Protein AF-A0A383B1F3-F1 (afdb_monomer)

Sequence (230 aa):
GGKKSISAFFSMMSRYMESGVATSGGVVVEMDADVIVSASSDIMSEVDKTGRRWVEMSWFANAQRYGTGPAFGKVEKDLTTLIIGLVKKHIPKDKEIQQTKHFGKDAGAAFDVWSNMKRHLKGDGQKLRLVIKDYFDGVEKIIKKHKKVMGDIFYGYARSKRQTEESWDEQLVNNIKIKKVHVIEVKSYEDDEYVVHDDVKSVGNWPIKEWDASIDLEIYTREVVKKEIG

Secondary structure (DSSP, 8-state):
--S--EEE-S-B-HHHHHH-SSS--SEEEEEEEEEEEEESS---PEEPTTS-EE--HHHHHH-STT---HHHHHHHHHHHHHHHHHHHHHS-TTS--SS-S-TTTSHHHHHHHHHTHHHHTTT-HHHHHHHHHHHHHHHHHHHHHTHHHHHHHHHTTTTTT---SSSB-EEEEEEEEEEEEEEE----SS-----SHHHHHHH----EEEES-HHHHHHHHHHHHHHHH-

Structure (mmCIF, N/CA/C/O backbone):
data_AF-A0A383B1F3-F1
#
_entry.id   AF-A0A383B1F3-F1
#
loop_
_atom_site.group_PDB
_atom_site.id
_atom_site.type_symbol
_atom_site.label_atom_id
_atom_site.label_alt_id
_atom_site.label_comp_id
_atom_site.label_asym_id
_atom_site.label_entity_id
_atom_site.label_seq_id
_atom_site.pdbx_PDB_ins_code
_atom_site.Cartn_x
_atom_site.Cartn_y
_atom_site.Cartn_z
_atom_site.occupancy
_atom_site.B_iso_or_equiv
_atom_site.auth_seq_id
_atom_site.auth_comp_id
_atom_site.auth_asym_id
_atom_site.auth_atom_id
_atom_site.pdbx_PDB_model_num
ATOM 1 N N . GLY A 1 1 ? -9.806 -6.498 3.071 1.00 59.28 1 GLY A N 1
ATOM 2 C CA . GLY A 1 1 ? -8.419 -6.998 3.141 1.00 59.28 1 GLY A CA 1
ATOM 3 C C . GLY A 1 1 ? -8.343 -8.435 3.626 1.00 59.28 1 GLY A C 1
ATOM 4 O O . GLY A 1 1 ? -7.835 -8.669 4.709 1.00 59.28 1 GLY A O 1
ATOM 5 N N . GLY A 1 2 ? -8.864 -9.401 2.860 1.00 70.75 2 GLY A N 1
ATOM 6 C CA . GLY A 1 2 ? -8.748 -10.834 3.194 1.00 70.75 2 GLY A CA 1
ATOM 7 C C . GLY A 1 2 ? -7.678 -11.582 2.392 1.00 70.75 2 GLY A C 1
ATOM 8 O O . GLY A 1 2 ? -7.316 -12.695 2.752 1.00 70.75 2 GLY A O 1
ATOM 9 N N . LYS A 1 3 ? -7.183 -10.977 1.307 1.00 87.31 3 LYS A N 1
ATOM 10 C CA . LYS A 1 3 ? -6.169 -11.559 0.425 1.00 87.31 3 LYS A CA 1
ATOM 11 C C . LYS A 1 3 ? -4.766 -11.218 0.923 1.00 87.31 3 LYS A C 1
ATOM 13 O O . LYS A 1 3 ? -4.573 -10.149 1.501 1.00 87.31 3 LYS A O 1
ATOM 18 N N . LYS A 1 4 ? -3.811 -12.111 0.652 1.00 93.12 4 LYS A N 1
ATOM 19 C CA . LYS A 1 4 ? -2.381 -11.837 0.823 1.00 93.12 4 LYS A CA 1
ATOM 20 C C . LYS A 1 4 ? -1.956 -10.666 -0.062 1.00 93.12 4 LYS A C 1
ATOM 22 O O . LYS A 1 4 ? -2.541 -10.459 -1.128 1.00 93.12 4 LYS A O 1
ATOM 27 N N . SER A 1 5 ? -0.949 -9.932 0.381 1.00 94.69 5 SER A N 1
ATOM 28 C CA . SER A 1 5 ? -0.391 -8.793 -0.346 1.00 94.69 5 SER A CA 1
ATOM 29 C C . SER A 1 5 ? 1.111 -8.699 -0.116 1.00 94.69 5 SER A C 1
ATOM 31 O O . SER A 1 5 ? 1.602 -9.113 0.935 1.00 94.69 5 SER A O 1
ATOM 33 N N . ILE A 1 6 ? 1.827 -8.119 -1.072 1.00 94.50 6 ILE A N 1
ATOM 34 C CA . ILE A 1 6 ? 3.264 -7.850 -0.957 1.00 94.50 6 ILE A CA 1
ATOM 35 C C . ILE A 1 6 ? 3.533 -6.351 -1.047 1.00 94.50 6 ILE A C 1
ATOM 37 O O . ILE A 1 6 ? 2.659 -5.587 -1.460 1.00 94.50 6 ILE A O 1
ATOM 41 N N . SER A 1 7 ? 4.735 -5.973 -0.632 1.00 94.75 7 SER A N 1
ATOM 42 C CA . SER A 1 7 ? 5.318 -4.671 -0.932 1.00 94.75 7 SER A CA 1
ATOM 43 C C . SER A 1 7 ? 6.007 -4.755 -2.298 1.00 94.75 7 SER A C 1
ATOM 45 O O . SER A 1 7 ? 6.633 -5.770 -2.610 1.00 94.75 7 SER A O 1
ATOM 47 N N . ALA A 1 8 ? 5.820 -3.735 -3.123 1.00 96.06 8 ALA A N 1
ATOM 48 C CA . ALA A 1 8 ? 6.368 -3.585 -4.465 1.00 96.06 8 ALA A CA 1
ATOM 49 C C . ALA A 1 8 ? 6.762 -2.118 -4.689 1.00 96.06 8 ALA A C 1
ATOM 51 O O . ALA A 1 8 ? 6.437 -1.260 -3.871 1.00 96.06 8 ALA A O 1
ATOM 52 N N . PHE A 1 9 ? 7.425 -1.827 -5.804 1.00 96.56 9 PHE A N 1
ATOM 53 C CA . PHE A 1 9 ? 7.850 -0.475 -6.161 1.00 96.56 9 PHE A CA 1
ATOM 54 C C . PHE A 1 9 ? 7.574 -0.189 -7.642 1.00 96.56 9 PHE A C 1
ATOM 56 O O . PHE A 1 9 ? 7.523 -1.107 -8.462 1.00 96.56 9 PHE A O 1
ATOM 63 N N . PHE A 1 10 ? 7.412 1.087 -7.982 1.00 96.00 10 PHE A N 1
ATOM 64 C CA . PHE A 1 10 ? 7.568 1.594 -9.343 1.00 96.00 10 PHE A CA 1
ATOM 65 C C . PHE A 1 10 ? 9.007 2.079 -9.567 1.00 96.00 10 PHE A C 1
ATOM 67 O O . PHE A 1 10 ? 9.595 1.796 -10.607 1.00 96.00 10 PHE A O 1
ATOM 74 N N . SER A 1 11 ? 9.602 2.756 -8.582 1.00 94.56 11 SER A N 1
ATOM 75 C CA . SER A 1 11 ? 10.968 3.282 -8.624 1.00 94.56 11 SER A CA 1
ATOM 76 C C . SER A 1 11 ? 11.755 2.933 -7.359 1.00 94.56 11 SER A C 1
ATOM 78 O O . SER A 1 11 ? 11.278 3.116 -6.240 1.00 94.56 11 SER A O 1
ATOM 80 N N . MET A 1 12 ? 12.995 2.480 -7.541 1.00 95.38 12 MET A N 1
ATOM 81 C CA . MET A 1 12 ? 13.939 2.138 -6.475 1.00 95.38 12 MET A CA 1
ATOM 82 C C . MET A 1 12 ? 15.368 2.428 -6.948 1.00 95.38 12 MET A C 1
ATOM 84 O O . MET A 1 12 ? 15.685 2.196 -8.112 1.00 95.38 12 MET A O 1
ATOM 88 N N . MET A 1 13 ? 16.225 2.942 -6.063 1.00 95.00 13 MET A N 1
ATOM 89 C CA . MET A 1 13 ? 17.656 3.102 -6.344 1.00 95.00 13 MET A CA 1
ATOM 90 C C . MET A 1 13 ? 18.347 1.737 -6.411 1.00 95.00 13 MET A C 1
ATOM 92 O O . MET A 1 13 ? 18.112 0.875 -5.560 1.00 95.00 13 MET A O 1
ATOM 96 N N . SER A 1 14 ? 19.254 1.569 -7.370 1.00 93.19 14 SER A N 1
ATOM 97 C CA . SER A 1 14 ? 19.883 0.294 -7.721 1.00 93.19 14 SER A CA 1
ATOM 98 C C . SER A 1 14 ? 20.544 -0.420 -6.539 1.00 93.19 14 SER A C 1
ATOM 100 O O . SER A 1 14 ? 20.401 -1.632 -6.394 1.00 93.19 14 SER A O 1
ATOM 102 N N . ARG A 1 15 ? 21.162 0.335 -5.618 1.00 91.19 15 ARG A N 1
ATOM 103 C CA . ARG A 1 15 ? 21.779 -0.209 -4.396 1.00 91.19 15 ARG A CA 1
ATOM 104 C C . ARG A 1 15 ? 20.821 -1.072 -3.568 1.00 91.19 15 ARG A C 1
ATOM 106 O O . ARG A 1 15 ? 21.250 -2.057 -2.988 1.00 91.19 15 ARG A O 1
ATOM 113 N N . TYR A 1 16 ? 19.526 -0.738 -3.534 1.00 92.19 16 TYR A N 1
ATOM 114 C CA . TYR A 1 16 ? 18.519 -1.508 -2.790 1.00 92.19 16 TYR A CA 1
ATOM 115 C C . TYR A 1 16 ? 18.002 -2.719 -3.562 1.00 92.19 16 TYR A C 1
ATOM 117 O O . TYR A 1 16 ? 17.469 -3.642 -2.951 1.00 92.19 16 TYR A O 1
ATOM 125 N N . MET A 1 17 ? 18.185 -2.752 -4.882 1.00 91.44 17 MET A N 1
ATOM 126 C CA . MET A 1 17 ? 17.951 -3.960 -5.672 1.00 91.44 17 MET A CA 1
ATOM 127 C C . MET A 1 17 ? 19.062 -4.989 -5.434 1.00 91.44 17 MET A C 1
ATOM 129 O O . MET A 1 17 ? 18.791 -6.183 -5.470 1.00 91.44 17 MET A O 1
ATOM 133 N N . GLU A 1 18 ? 20.287 -4.536 -5.149 1.00 87.06 18 GLU A N 1
ATOM 134 C CA . GLU A 1 18 ? 21.432 -5.387 -4.792 1.00 87.06 18 GLU A CA 1
ATOM 135 C C . GLU A 1 18 ? 21.374 -5.845 -3.333 1.00 87.06 18 GLU A C 1
ATOM 137 O O . GLU A 1 18 ? 21.388 -7.040 -3.048 1.00 87.06 18 GLU A O 1
ATOM 142 N N . SER A 1 19 ? 21.294 -4.895 -2.395 1.00 86.00 19 SER A N 1
ATOM 143 C CA . SER A 1 19 ? 21.375 -5.193 -0.965 1.00 86.00 19 SER A CA 1
ATOM 144 C C . SER A 1 19 ? 20.071 -5.718 -0.390 1.00 86.00 19 SER A C 1
ATOM 146 O O . SER A 1 19 ? 20.105 -6.349 0.657 1.00 86.00 19 SER A O 1
ATOM 148 N N . GLY A 1 20 ? 18.945 -5.431 -1.050 1.00 86.31 20 GLY A N 1
ATOM 149 C CA . GLY A 1 20 ? 17.602 -5.541 -0.493 1.00 86.31 20 GLY A CA 1
ATOM 150 C C . GLY A 1 20 ? 17.282 -4.402 0.484 1.00 86.31 20 GLY A C 1
ATOM 151 O O . GLY A 1 20 ? 18.157 -3.640 0.906 1.00 86.31 20 GLY A O 1
ATOM 152 N N . VAL A 1 21 ? 15.992 -4.251 0.808 1.00 85.06 21 VAL A N 1
ATOM 153 C CA . VAL A 1 21 ? 15.493 -3.197 1.718 1.00 85.06 21 VAL A CA 1
ATOM 154 C C . VAL A 1 21 ? 15.503 -3.670 3.175 1.00 85.06 21 VAL A C 1
ATOM 156 O O . VAL A 1 21 ? 15.987 -2.964 4.053 1.00 85.06 21 VAL A O 1
ATOM 159 N N . ALA A 1 22 ? 14.978 -4.872 3.434 1.00 81.06 22 ALA A N 1
ATOM 160 C CA . ALA A 1 22 ? 14.893 -5.471 4.775 1.00 81.06 22 ALA A CA 1
ATOM 161 C C . ALA A 1 22 ? 15.642 -6.810 4.901 1.00 81.06 22 ALA A C 1
ATOM 163 O O . ALA A 1 22 ? 15.819 -7.333 5.999 1.00 81.06 22 ALA A O 1
ATOM 164 N N . THR A 1 23 ? 16.039 -7.384 3.770 1.00 80.06 23 THR A N 1
ATOM 165 C CA . THR A 1 23 ? 16.741 -8.666 3.618 1.00 80.06 23 THR A CA 1
ATOM 166 C C . THR A 1 23 ? 17.795 -8.490 2.532 1.00 80.06 23 THR A C 1
ATOM 168 O O . THR A 1 23 ? 18.005 -7.363 2.106 1.00 80.06 23 THR A O 1
ATOM 171 N N . SER A 1 24 ? 18.392 -9.573 2.038 1.00 81.81 24 SER A N 1
ATOM 172 C CA . SER A 1 24 ? 19.234 -9.562 0.836 1.00 81.81 24 SER A CA 1
ATOM 173 C C . SER A 1 24 ? 18.450 -9.190 -0.432 1.00 81.81 24 SER A C 1
ATOM 175 O O . SER A 1 24 ? 17.225 -9.366 -0.481 1.00 81.81 24 SER A O 1
ATOM 177 N N . GLY A 1 25 ? 19.159 -8.697 -1.451 1.00 85.06 25 GLY A N 1
ATOM 178 C CA . GLY A 1 25 ? 18.634 -8.425 -2.790 1.00 85.06 25 GLY A CA 1
ATOM 179 C C . GLY A 1 25 ? 19.198 -9.385 -3.842 1.00 85.06 25 GLY A C 1
ATOM 180 O O . GLY A 1 25 ? 19.478 -10.544 -3.549 1.00 85.06 25 GLY A O 1
ATOM 181 N N . GLY A 1 26 ? 19.315 -8.908 -5.080 1.00 86.94 26 GLY A N 1
ATOM 182 C CA . GLY A 1 26 ? 19.815 -9.660 -6.237 1.00 86.94 26 GLY A CA 1
ATOM 183 C C . GLY A 1 26 ? 18.721 -10.179 -7.174 1.00 86.94 26 GLY A C 1
ATOM 184 O O . GLY A 1 26 ? 19.015 -10.561 -8.304 1.00 86.94 26 GLY A O 1
ATOM 185 N N . VAL A 1 27 ? 17.450 -10.134 -6.756 1.00 89.94 27 VAL A N 1
ATOM 186 C CA . VAL A 1 27 ? 16.294 -10.532 -7.575 1.00 89.94 27 VAL A CA 1
ATOM 187 C C . VAL A 1 27 ? 15.233 -9.440 -7.572 1.00 89.94 27 VAL A C 1
ATOM 189 O O . VAL A 1 27 ? 14.754 -9.024 -6.518 1.00 89.94 27 VAL A O 1
ATOM 192 N N . VAL A 1 28 ? 14.800 -9.031 -8.763 1.00 93.31 28 VAL A N 1
ATOM 193 C CA . VAL A 1 28 ? 13.688 -8.098 -8.973 1.00 93.31 28 VAL A CA 1
ATOM 194 C C . VAL A 1 28 ? 12.641 -8.757 -9.863 1.00 93.31 28 VAL A C 1
ATOM 196 O O . VAL A 1 28 ? 12.950 -9.302 -10.919 1.00 93.31 28 VAL A O 1
ATOM 199 N N . VAL A 1 29 ? 11.377 -8.704 -9.452 1.00 94.69 29 VAL A N 1
ATOM 200 C CA . VAL A 1 29 ? 10.272 -9.352 -10.171 1.00 94.69 29 VAL A CA 1
ATOM 201 C C . VAL A 1 29 ? 9.402 -8.301 -10.854 1.00 94.69 29 VAL A C 1
ATOM 203 O O . VAL A 1 29 ? 8.763 -7.489 -10.189 1.00 94.69 29 VAL A O 1
ATOM 206 N N . GLU A 1 30 ? 9.335 -8.352 -12.183 1.00 96.38 30 GLU A N 1
ATOM 207 C CA . GLU A 1 30 ? 8.388 -7.578 -12.990 1.00 96.38 30 GLU A CA 1
ATOM 208 C C . GLU A 1 30 ? 7.034 -8.304 -13.005 1.00 96.38 30 GLU A C 1
ATOM 210 O O . GLU A 1 30 ? 6.960 -9.508 -13.290 1.00 96.38 30 GLU A O 1
ATOM 215 N N . MET A 1 31 ? 5.944 -7.596 -12.704 1.00 96.56 31 MET A N 1
ATOM 216 C CA . MET A 1 31 ? 4.626 -8.209 -12.523 1.00 96.56 31 MET A CA 1
ATOM 217 C C . MET A 1 31 ? 3.472 -7.298 -12.951 1.00 96.56 31 MET A C 1
ATOM 219 O O . MET A 1 31 ? 3.585 -6.079 -12.893 1.00 96.56 31 MET A O 1
ATOM 223 N N . ASP A 1 32 ? 2.338 -7.903 -13.311 1.00 96.44 32 ASP A N 1
ATOM 224 C CA . ASP A 1 32 ? 1.027 -7.253 -13.205 1.00 96.44 32 ASP A CA 1
ATOM 225 C C . ASP A 1 32 ? 0.458 -7.511 -11.809 1.00 96.44 32 ASP A C 1
ATOM 227 O O . ASP A 1 32 ? 0.527 -8.639 -11.309 1.00 96.44 32 ASP A O 1
ATOM 231 N N . ALA A 1 33 ? -0.137 -6.495 -11.189 1.00 96.12 33 ALA A N 1
ATOM 232 C CA . ALA A 1 33 ? -0.807 -6.644 -9.905 1.00 96.12 33 ALA A CA 1
ATOM 233 C C . ALA A 1 33 ? -1.861 -5.550 -9.683 1.00 96.12 33 ALA A C 1
ATOM 235 O O . ALA A 1 33 ? -1.784 -4.457 -10.247 1.00 96.12 33 ALA A O 1
ATOM 236 N N . ASP A 1 34 ? -2.820 -5.830 -8.804 1.00 96.12 34 ASP A N 1
ATOM 237 C CA . ASP A 1 34 ? -3.790 -4.844 -8.343 1.00 96.12 34 ASP A CA 1
ATOM 238 C C . ASP A 1 34 ? -3.188 -4.026 -7.197 1.00 96.12 34 ASP A C 1
ATOM 240 O O . ASP A 1 34 ? -2.865 -4.560 -6.129 1.00 96.12 34 ASP A O 1
ATOM 244 N N . VAL A 1 35 ? -3.086 -2.712 -7.394 1.00 95.12 35 VAL A N 1
ATOM 245 C CA . VAL A 1 35 ? -2.653 -1.768 -6.359 1.00 95.12 35 VAL A CA 1
ATOM 246 C C . VAL A 1 35 ? -3.744 -1.616 -5.296 1.00 95.12 35 VAL A C 1
ATOM 248 O O . VAL A 1 35 ? -4.899 -1.318 -5.599 1.00 95.12 35 VAL A O 1
ATOM 251 N N . ILE A 1 36 ? -3.370 -1.791 -4.029 1.00 94.25 36 ILE A N 1
ATOM 252 C CA . ILE A 1 36 ? -4.229 -1.592 -2.854 1.00 94.25 36 ILE A CA 1
ATOM 253 C C . ILE A 1 36 ? -3.979 -0.209 -2.249 1.00 94.25 36 ILE A C 1
ATOM 255 O O . ILE A 1 36 ? -4.931 0.520 -1.980 1.00 94.25 36 ILE A O 1
ATOM 259 N N . VAL A 1 37 ? -2.707 0.124 -2.028 1.00 93.50 37 VAL A N 1
ATOM 260 C CA . VAL A 1 37 ? -2.222 1.409 -1.509 1.00 93.50 37 VAL A CA 1
ATOM 261 C C . VAL A 1 37 ? -0.939 1.739 -2.249 1.00 93.50 37 VAL A C 1
ATOM 263 O O . VAL A 1 37 ? -0.144 0.842 -2.521 1.00 93.50 37 VAL A O 1
ATOM 266 N N . SER A 1 38 ? -0.752 3.011 -2.572 1.00 93.56 38 SER A N 1
ATOM 267 C CA . SER A 1 38 ? 0.372 3.480 -3.353 1.00 93.56 38 SER A CA 1
ATOM 268 C C . SER A 1 38 ? 0.898 4.807 -2.838 1.00 93.56 38 SER A C 1
ATOM 270 O O . SER A 1 38 ? 0.130 5.758 -2.676 1.00 93.56 38 SER A O 1
ATOM 272 N N . ALA A 1 39 ? 2.207 4.869 -2.615 1.00 92.56 39 ALA A N 1
ATOM 273 C CA . ALA A 1 39 ? 2.882 6.022 -2.045 1.00 92.56 39 ALA A CA 1
ATOM 274 C C . ALA A 1 39 ? 4.229 6.273 -2.706 1.00 92.56 39 ALA A C 1
ATOM 276 O O . ALA A 1 39 ? 4.874 5.343 -3.175 1.00 92.56 39 ALA A O 1
ATOM 277 N N . SER A 1 40 ? 4.664 7.534 -2.695 1.00 92.06 40 SER A N 1
ATOM 278 C CA . SER A 1 40 ? 5.981 7.942 -3.190 1.00 92.06 40 SER A CA 1
ATOM 279 C C . SER A 1 40 ? 7.123 7.620 -2.228 1.00 92.06 40 SER A C 1
ATOM 281 O O . SER A 1 40 ? 8.272 7.808 -2.586 1.00 92.06 40 SER A O 1
ATOM 283 N N . SER A 1 41 ? 6.838 7.194 -1.005 1.00 90.62 41 SER A N 1
ATOM 284 C CA . SER A 1 41 ? 7.838 6.879 0.014 1.00 90.62 41 SER A CA 1
ATOM 285 C C . SER A 1 41 ? 7.520 5.529 0.639 1.00 90.62 41 SER A C 1
ATOM 287 O O . SER A 1 41 ? 6.432 4.989 0.424 1.00 90.62 41 SER A O 1
ATOM 289 N N . ASP A 1 42 ? 8.440 5.036 1.461 1.00 90.25 42 ASP A N 1
ATOM 290 C CA . ASP A 1 42 ? 8.191 3.913 2.361 1.00 90.25 42 ASP A CA 1
ATOM 291 C C . ASP A 1 42 ? 6.949 4.188 3.232 1.00 90.25 42 ASP A C 1
ATOM 293 O O . ASP A 1 42 ? 6.801 5.278 3.809 1.00 90.25 42 ASP A O 1
ATOM 297 N N . ILE A 1 43 ? 6.028 3.221 3.278 1.00 89.19 43 ILE A N 1
ATOM 298 C CA . ILE A 1 43 ? 4.811 3.290 4.091 1.00 89.19 43 ILE A CA 1
ATOM 299 C C . ILE A 1 43 ? 4.893 2.428 5.347 1.00 89.19 43 ILE A C 1
ATOM 301 O O . ILE A 1 43 ? 3.912 2.339 6.091 1.00 89.19 43 ILE A O 1
ATOM 305 N N . MET A 1 44 ? 6.058 1.819 5.590 1.00 88.12 44 MET A N 1
ATOM 306 C CA . MET A 1 44 ? 6.365 0.990 6.752 1.00 88.12 44 MET A CA 1
ATOM 307 C C . MET A 1 44 ? 5.313 -0.103 6.947 1.00 88.12 44 MET A C 1
ATOM 309 O O . MET A 1 44 ? 4.821 -0.345 8.051 1.00 88.12 44 MET A O 1
ATOM 313 N N . SER A 1 45 ? 4.910 -0.739 5.843 1.00 90.62 45 SER A N 1
ATOM 314 C CA . SER A 1 45 ? 3.846 -1.734 5.886 1.00 90.62 45 SER A CA 1
ATOM 315 C C . SER A 1 45 ? 4.280 -2.997 6.632 1.00 90.62 45 SER A C 1
ATOM 317 O O . SER A 1 45 ? 5.311 -3.605 6.335 1.00 90.62 45 SER A O 1
ATOM 319 N N . GLU A 1 46 ? 3.443 -3.471 7.552 1.00 90.44 46 GLU A N 1
ATOM 320 C CA . GLU A 1 46 ? 3.727 -4.674 8.337 1.00 90.44 46 GLU A CA 1
ATOM 321 C C . GLU A 1 46 ? 2.953 -5.883 7.825 1.00 90.44 46 GLU A C 1
ATOM 323 O O . GLU A 1 46 ? 1.762 -5.794 7.526 1.00 90.44 46 GLU A O 1
ATOM 328 N N . VAL A 1 47 ? 3.609 -7.042 7.766 1.00 89.81 47 VAL A N 1
ATOM 329 C CA . VAL A 1 47 ? 2.984 -8.307 7.367 1.00 89.81 47 VAL A CA 1
ATOM 330 C C . VAL A 1 47 ? 2.529 -9.105 8.585 1.00 89.81 47 VAL A C 1
ATOM 332 O O . VAL A 1 47 ? 3.294 -9.356 9.512 1.00 89.81 47 VAL A O 1
ATOM 335 N N . ASP A 1 48 ? 1.273 -9.547 8.581 1.00 87.50 48 ASP A N 1
ATOM 336 C CA . ASP A 1 48 ? 0.785 -10.484 9.588 1.00 87.50 48 ASP A CA 1
ATOM 337 C C . ASP A 1 48 ? 1.144 -11.941 9.244 1.00 87.50 48 ASP A C 1
ATOM 339 O O . ASP A 1 48 ? 1.520 -12.279 8.122 1.00 87.50 48 ASP A O 1
ATOM 343 N N . LYS A 1 49 ? 0.953 -12.856 10.203 1.00 88.31 49 LYS A N 1
ATOM 344 C CA . LYS A 1 49 ? 1.247 -14.295 10.027 1.00 88.31 49 LYS A CA 1
ATOM 345 C C . LYS A 1 49 ? 0.464 -14.973 8.895 1.00 88.31 49 LYS A C 1
ATOM 347 O O . LYS A 1 49 ? 0.783 -16.095 8.521 1.00 88.31 49 LYS A O 1
ATOM 352 N N . THR A 1 50 ? -0.586 -14.335 8.381 1.00 87.19 50 THR A N 1
ATOM 353 C CA . THR A 1 50 ? -1.397 -14.853 7.271 1.00 87.19 50 THR A CA 1
ATOM 354 C C . THR A 1 50 ? -0.962 -14.297 5.913 1.00 87.19 50 THR A C 1
ATOM 356 O O . THR A 1 50 ? -1.480 -14.737 4.886 1.00 87.19 50 THR A O 1
ATOM 359 N N . GLY A 1 51 ? 0.009 -13.376 5.888 1.00 88.12 51 GLY A N 1
ATOM 360 C CA . GLY A 1 51 ? 0.537 -12.744 4.680 1.00 88.12 51 GLY A CA 1
ATOM 361 C C . GLY A 1 51 ? -0.251 -11.515 4.221 1.00 88.12 51 GLY A C 1
ATOM 362 O O . GLY A 1 51 ? -0.129 -11.117 3.064 1.00 88.12 51 GLY A O 1
ATOM 363 N N . ARG A 1 52 ? -1.096 -10.930 5.079 1.00 90.25 52 ARG A N 1
ATOM 364 C CA . ARG A 1 52 ? -1.763 -9.647 4.796 1.00 90.25 52 ARG A CA 1
ATOM 365 C C . ARG A 1 52 ? -0.888 -8.511 5.297 1.00 90.25 52 ARG A C 1
ATOM 367 O O . ARG A 1 52 ? -0.291 -8.649 6.363 1.00 90.25 52 ARG A O 1
ATOM 374 N N . ARG A 1 53 ? -0.855 -7.397 4.564 1.00 91.19 53 ARG A N 1
ATOM 375 C CA . ARG A 1 53 ? -0.115 -6.202 4.982 1.00 91.19 53 ARG A CA 1
ATOM 376 C C . ARG A 1 53 ? -1.035 -5.138 5.563 1.00 91.19 53 ARG A C 1
ATOM 378 O O . ARG A 1 53 ? -2.143 -4.934 5.061 1.00 91.19 53 ARG A O 1
ATOM 385 N N . TRP A 1 54 ? -0.569 -4.485 6.618 1.00 87.69 54 TRP A N 1
ATOM 386 C CA . TRP A 1 54 ? -1.275 -3.443 7.349 1.00 87.69 54 TRP A CA 1
ATOM 387 C C . TRP A 1 54 ? -0.446 -2.163 7.347 1.00 87.69 54 TRP A C 1
ATOM 389 O O . TRP A 1 54 ? 0.780 -2.211 7.361 1.00 87.69 54 TRP A O 1
ATOM 399 N N . VAL A 1 55 ? -1.139 -1.028 7.319 1.00 87.75 55 VAL A N 1
ATOM 400 C CA . VAL A 1 55 ? -0.547 0.311 7.364 1.00 87.75 55 VAL A CA 1
ATOM 401 C C . VAL A 1 55 ? -1.258 1.072 8.464 1.00 87.75 55 VAL A C 1
ATOM 403 O O . VAL A 1 55 ? -2.487 0.988 8.587 1.00 87.75 55 VAL A O 1
ATOM 406 N N . GLU A 1 56 ? -0.498 1.795 9.275 1.00 83.00 56 GLU A N 1
ATOM 407 C CA . GLU A 1 56 ? -1.079 2.617 10.323 1.00 83.00 56 GLU A CA 1
ATOM 408 C C . GLU A 1 56 ? -1.871 3.781 9.713 1.00 83.00 56 GLU A C 1
ATOM 410 O O . GLU A 1 56 ? -1.407 4.472 8.808 1.00 83.00 56 GLU A O 1
ATOM 415 N N . MET A 1 57 ? -3.077 4.041 10.224 1.00 78.44 57 MET A N 1
ATOM 416 C CA . MET A 1 57 ? -3.901 5.144 9.716 1.00 78.44 57 MET A CA 1
ATOM 417 C C . MET A 1 57 ? -3.234 6.518 9.872 1.00 78.44 57 MET A C 1
ATOM 419 O O . MET A 1 57 ? -3.480 7.401 9.052 1.00 78.44 57 MET A O 1
ATOM 423 N N . SER A 1 58 ? -2.397 6.696 10.898 1.00 75.19 58 SER A N 1
ATOM 424 C CA . SER A 1 58 ? -1.646 7.933 11.139 1.00 75.19 58 SER A CA 1
ATOM 425 C C . SER A 1 58 ? -0.577 8.187 10.071 1.00 75.19 58 SER A 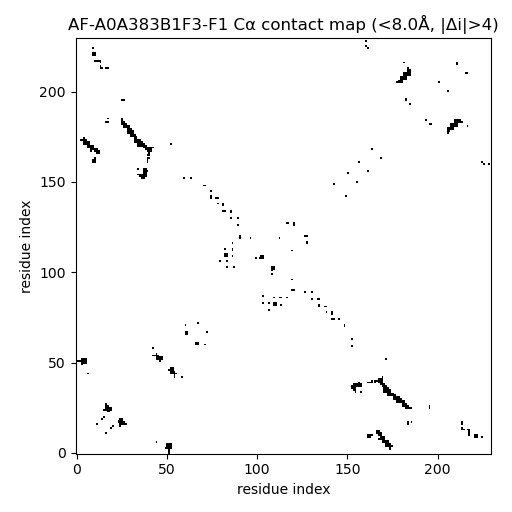C 1
ATOM 427 O O . SER A 1 58 ? -0.249 9.342 9.804 1.00 75.19 58 SER A O 1
ATOM 429 N N . TRP A 1 59 ? -0.083 7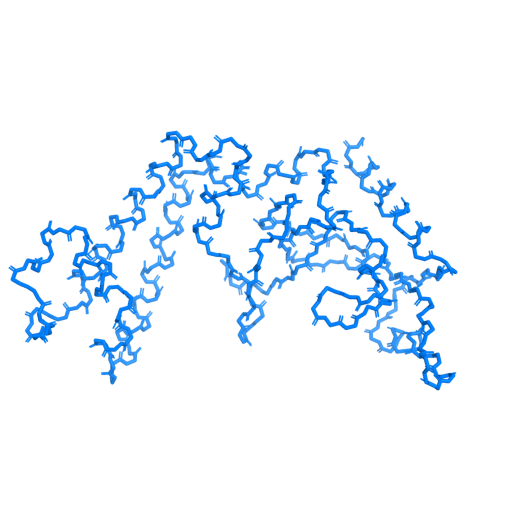.142 9.395 1.00 81.06 59 TRP A N 1
ATOM 430 C CA . TRP A 1 59 ? 0.833 7.303 8.270 1.00 81.06 59 TRP A CA 1
ATOM 431 C C . TRP A 1 59 ? 0.162 8.112 7.156 1.00 81.06 59 TRP A C 1
ATOM 433 O O . TRP A 1 59 ? 0.707 9.115 6.702 1.00 81.06 59 TRP A O 1
ATOM 443 N N . PHE A 1 60 ? -1.089 7.784 6.809 1.00 78.88 60 PHE A N 1
ATOM 444 C CA . PHE A 1 60 ? -1.859 8.542 5.814 1.00 78.88 60 PHE A CA 1
ATOM 445 C C . PHE A 1 60 ? -2.117 9.990 6.229 1.00 78.88 60 PHE A C 1
ATOM 447 O O . PHE A 1 60 ? -2.325 10.840 5.361 1.00 78.88 60 PHE A O 1
ATOM 454 N N . ALA A 1 61 ? -2.088 10.271 7.535 1.00 71.19 61 ALA A N 1
ATOM 455 C CA . ALA A 1 61 ? -2.243 11.623 8.037 1.00 71.19 61 ALA A CA 1
ATOM 456 C C . ALA A 1 61 ? -1.000 12.499 7.786 1.00 71.19 61 ALA A C 1
ATOM 458 O O . ALA A 1 61 ? -1.084 13.710 7.605 1.00 71.19 61 ALA A O 1
ATOM 459 N N . ASN A 1 62 ? 0.172 11.876 7.736 1.00 67.19 62 ASN A N 1
ATOM 460 C CA . ASN A 1 62 ? 1.443 12.572 7.557 1.00 67.19 62 ASN A CA 1
ATOM 461 C C . ASN A 1 62 ? 1.980 12.466 6.120 1.00 67.19 62 ASN A C 1
ATOM 463 O O . ASN A 1 62 ? 2.796 13.281 5.705 1.00 67.19 62 ASN A O 1
ATOM 467 N N . ALA A 1 63 ? 1.493 11.500 5.337 1.00 61.72 63 ALA A N 1
ATOM 468 C CA . ALA A 1 63 ? 1.982 11.203 3.992 1.00 61.72 63 ALA A CA 1
ATOM 469 C C . ALA A 1 63 ? 1.544 12.196 2.902 1.00 61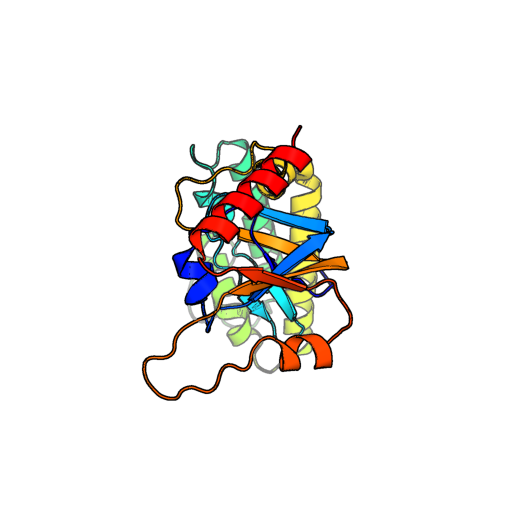.72 63 ALA A C 1
ATOM 471 O O . ALA A 1 63 ? 2.087 12.192 1.796 1.00 61.72 63 ALA A O 1
ATOM 472 N N . GLN A 1 64 ? 0.552 13.054 3.158 1.00 59.34 64 GLN A N 1
ATOM 473 C CA . GLN A 1 64 ? 0.199 14.091 2.191 1.00 59.34 64 GLN A CA 1
ATOM 474 C C . GLN A 1 64 ? 1.230 15.223 2.271 1.00 59.34 64 GLN A C 1
ATOM 476 O O . GLN A 1 64 ? 1.312 15.912 3.281 1.00 59.34 64 GLN A O 1
ATOM 481 N N . ARG A 1 65 ? 1.967 15.466 1.174 1.00 51.75 65 ARG A N 1
ATOM 482 C CA . ARG A 1 65 ? 3.015 16.507 1.013 1.00 51.75 65 ARG A CA 1
ATOM 483 C C . ARG A 1 65 ? 2.590 17.936 1.425 1.00 51.75 65 ARG A C 1
ATOM 485 O O . ARG A 1 65 ? 3.437 18.811 1.549 1.00 51.75 65 ARG A O 1
ATOM 492 N N . TYR A 1 66 ? 1.291 18.166 1.641 1.00 54.00 66 TYR A N 1
ATOM 493 C CA . TYR A 1 66 ? 0.678 19.439 2.045 1.00 54.00 66 TYR A CA 1
ATOM 494 C C . TYR A 1 66 ? -0.154 19.339 3.342 1.00 54.00 66 TYR A C 1
ATOM 496 O O . TYR A 1 66 ? -0.955 20.226 3.634 1.00 54.00 66 TYR A O 1
ATOM 504 N N . GLY A 1 67 ? 0.023 18.260 4.111 1.00 56.69 67 GLY A N 1
ATOM 505 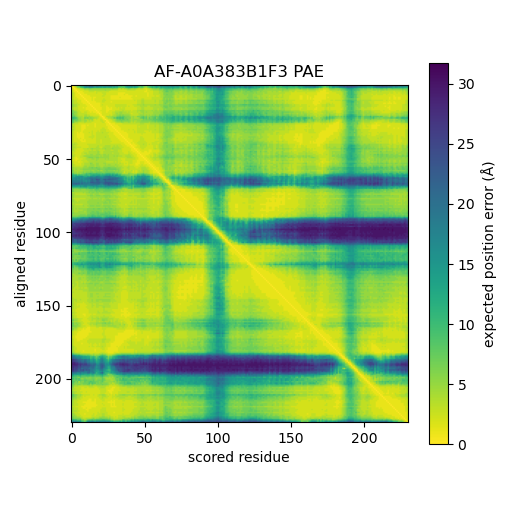C CA . GLY A 1 67 ? -0.772 17.924 5.288 1.00 56.69 67 GLY A CA 1
ATOM 506 C C . GLY A 1 67 ? -2.156 17.365 4.955 1.00 56.69 67 GLY A C 1
ATOM 507 O O . GLY A 1 67 ? -2.653 17.442 3.828 1.00 56.69 67 GLY A O 1
ATOM 508 N N . THR A 1 68 ? -2.805 16.804 5.970 1.00 60.78 68 THR A N 1
ATOM 509 C CA . THR A 1 68 ? -4.204 16.382 5.916 1.00 60.78 68 THR A CA 1
ATOM 510 C C . THR A 1 68 ? -5.113 17.587 5.883 1.00 60.78 68 THR A C 1
ATOM 512 O O . THR A 1 68 ? -5.497 18.133 6.919 1.00 60.78 68 THR A O 1
ATOM 515 N N . GLY A 1 69 ? -5.479 18.022 4.681 1.00 66.56 69 GLY A N 1
ATOM 516 C CA . GLY A 1 69 ? -6.470 19.078 4.525 1.00 66.56 69 GLY A CA 1
ATOM 517 C C . GLY A 1 69 ? -7.783 18.762 5.274 1.00 66.56 69 GLY A C 1
ATOM 518 O O . GLY A 1 69 ? -8.030 17.619 5.677 1.00 66.56 69 GLY A O 1
ATOM 519 N N . PRO A 1 70 ? -8.705 19.735 5.399 1.00 74.25 70 PRO A N 1
ATOM 520 C CA . PRO A 1 70 ? -9.938 19.604 6.192 1.00 74.25 70 PRO A CA 1
ATOM 521 C C . PRO A 1 70 ? -10.815 18.384 5.861 1.00 74.25 70 PRO A C 1
ATOM 523 O O . PRO A 1 70 ? -11.669 17.980 6.650 1.00 74.25 70 PRO A O 1
ATOM 526 N N . ALA A 1 71 ? -10.639 17.803 4.672 1.00 81.88 71 ALA A N 1
ATOM 527 C CA . ALA A 1 71 ? -11.346 16.612 4.235 1.00 81.88 71 ALA A CA 1
ATOM 528 C C . ALA A 1 71 ? -10.892 15.339 4.974 1.00 81.88 71 ALA A C 1
ATOM 530 O O . ALA A 1 71 ? -11.743 14.521 5.320 1.00 81.88 71 ALA A O 1
ATOM 531 N N . PHE A 1 72 ? -9.597 15.188 5.273 1.00 85.25 72 PHE A N 1
ATOM 532 C CA . PHE A 1 72 ? -9.101 14.039 6.034 1.00 85.25 72 PHE A CA 1
ATOM 533 C C . PHE A 1 72 ? -9.406 14.164 7.531 1.00 85.25 72 PHE A C 1
ATOM 535 O O . PHE A 1 72 ? -9.765 13.170 8.152 1.00 85.25 72 PHE A O 1
ATOM 542 N N . GLY A 1 73 ? -9.453 15.380 8.086 1.00 85.94 73 GLY A N 1
ATOM 543 C CA . GLY A 1 73 ? -9.919 15.586 9.467 1.00 85.94 73 GLY A CA 1
ATOM 544 C C . GLY A 1 73 ? -11.337 15.038 9.728 1.00 85.94 73 GLY A C 1
ATOM 545 O O . GLY A 1 73 ? -11.679 14.649 10.845 1.00 85.94 73 GLY A O 1
ATOM 546 N N . LYS A 1 74 ? -12.180 14.918 8.688 1.00 90.44 74 LYS A N 1
ATOM 547 C CA . LYS A 1 74 ? -13.484 14.233 8.787 1.00 90.44 74 LYS A CA 1
ATOM 548 C C . LYS A 1 74 ? -13.347 12.711 8.903 1.00 90.44 74 LYS A C 1
ATOM 550 O O . LYS A 1 74 ? -14.153 12.094 9.598 1.00 90.44 74 LYS A O 1
ATOM 555 N N . VAL A 1 75 ? -12.347 12.119 8.249 1.00 90.19 75 VAL A N 1
ATOM 556 C CA . VAL A 1 75 ? -11.996 10.696 8.384 1.00 90.19 75 VAL A CA 1
ATOM 557 C C . VAL A 1 75 ? -11.541 10.422 9.816 1.00 90.19 75 VAL A C 1
ATOM 559 O O . VAL A 1 75 ? -12.087 9.534 10.467 1.00 90.19 75 VAL A O 1
ATOM 562 N N . GLU A 1 76 ? -10.624 11.234 10.344 1.00 87.19 76 GLU A N 1
ATOM 563 C CA . GLU A 1 76 ? -10.112 11.108 11.717 1.00 87.19 76 GLU A CA 1
ATOM 564 C C . GLU A 1 76 ? -11.212 11.255 12.769 1.00 87.19 76 GLU A C 1
ATOM 566 O O . GLU A 1 76 ? -11.285 10.482 13.729 1.00 87.19 76 GLU A O 1
ATOM 571 N N . LYS A 1 77 ? -12.128 12.208 12.568 1.00 88.69 77 LYS A N 1
ATOM 572 C CA . LYS A 1 77 ? -13.284 12.392 13.450 1.00 88.69 77 LYS A CA 1
ATOM 573 C C . LYS A 1 77 ? -14.201 11.165 13.462 1.00 88.69 77 LYS A C 1
ATOM 575 O O . LYS A 1 77 ? -14.665 10.749 14.529 1.00 88.69 77 LYS A O 1
ATOM 580 N N . ASP A 1 78 ? -14.465 10.573 12.300 1.00 93.06 78 ASP A N 1
ATOM 581 C CA . ASP A 1 78 ? -15.284 9.362 12.212 1.00 93.06 78 ASP A CA 1
ATOM 582 C C . ASP A 1 78 ? -14.567 8.142 12.821 1.00 93.06 78 ASP A C 1
ATOM 584 O O . ASP A 1 78 ? -15.210 7.339 13.498 1.00 93.06 78 ASP A O 1
ATOM 588 N N . LEU A 1 79 ? -13.242 8.028 12.663 1.00 91.44 79 LEU A N 1
ATOM 589 C CA . LEU A 1 79 ? -12.426 6.987 13.307 1.00 91.44 79 LEU A CA 1
ATOM 590 C C . LEU A 1 79 ? -12.425 7.124 14.832 1.00 91.44 79 LEU A C 1
ATOM 592 O O . LEU A 1 79 ? -12.612 6.140 15.546 1.00 91.44 79 LEU A O 1
ATOM 596 N N . THR A 1 80 ? -12.298 8.351 15.334 1.00 88.94 80 THR A N 1
ATOM 597 C CA . THR A 1 80 ? -12.405 8.663 16.766 1.00 88.94 80 THR A CA 1
ATOM 598 C C . THR A 1 80 ? -13.773 8.247 17.305 1.00 88.94 80 THR A C 1
ATOM 600 O O . THR A 1 80 ? -13.876 7.576 18.332 1.00 88.94 80 THR A O 1
ATOM 603 N N . THR A 1 81 ? -14.839 8.578 16.573 1.00 92.25 81 THR A N 1
ATOM 604 C CA . THR A 1 81 ? -16.212 8.196 16.932 1.00 92.25 81 THR A CA 1
ATOM 605 C C . THR A 1 81 ? -16.387 6.675 16.949 1.00 92.25 81 THR A C 1
ATOM 607 O O . THR A 1 81 ? -17.006 6.143 17.873 1.00 92.25 81 THR A O 1
ATOM 610 N N . LEU A 1 82 ? -15.810 5.966 15.972 1.00 93.38 82 LEU A N 1
ATOM 611 C CA . LEU A 1 82 ? -15.799 4.504 15.935 1.00 93.38 82 LEU A CA 1
ATOM 612 C C . LEU A 1 82 ? -15.116 3.923 17.177 1.00 93.38 82 LEU A C 1
ATOM 614 O O . LEU A 1 82 ? -15.724 3.101 17.858 1.00 93.38 82 LEU A O 1
ATOM 618 N N . ILE A 1 83 ? -13.898 4.366 17.503 1.00 90.56 83 ILE A N 1
ATOM 619 C CA . ILE A 1 83 ? -13.137 3.871 18.661 1.00 90.56 83 ILE A CA 1
ATOM 620 C C . ILE A 1 83 ? -13.920 4.086 19.961 1.00 90.56 83 ILE A C 1
ATOM 622 O O . ILE A 1 83 ? -14.122 3.135 20.718 1.00 90.56 83 ILE A O 1
ATOM 626 N N . ILE A 1 84 ? -14.452 5.293 20.185 1.00 87.25 84 ILE A N 1
ATOM 627 C CA . ILE A 1 84 ? -15.287 5.596 21.358 1.00 87.25 84 ILE A CA 1
ATOM 628 C C . ILE A 1 84 ? -16.507 4.663 21.417 1.00 87.25 84 ILE A C 1
ATOM 630 O O . ILE A 1 84 ? -16.851 4.151 22.485 1.00 87.25 84 ILE A O 1
ATOM 634 N N . GLY A 1 85 ? -17.162 4.421 20.277 1.00 90.19 85 GLY A N 1
ATOM 635 C CA . GLY A 1 85 ? -18.305 3.516 20.177 1.00 90.19 85 GLY A CA 1
ATOM 636 C C . GLY A 1 85 ? -17.955 2.064 20.514 1.00 90.19 85 GLY A C 1
ATOM 637 O O . GLY A 1 85 ? -18.699 1.409 21.243 1.00 90.19 85 GLY A O 1
ATOM 638 N N . LEU A 1 86 ? -16.809 1.569 20.040 1.00 91.94 86 LEU A N 1
ATOM 639 C CA . LEU A 1 86 ? -16.332 0.211 20.318 1.00 91.94 86 LEU A CA 1
ATOM 640 C C . LEU A 1 86 ? -15.982 0.021 21.790 1.00 91.94 86 LEU A C 1
ATOM 642 O O . LEU A 1 86 ? -16.390 -0.980 22.379 1.00 91.94 86 LEU A O 1
ATOM 646 N N . VAL A 1 87 ? -15.285 0.991 22.390 1.00 87.56 87 VAL 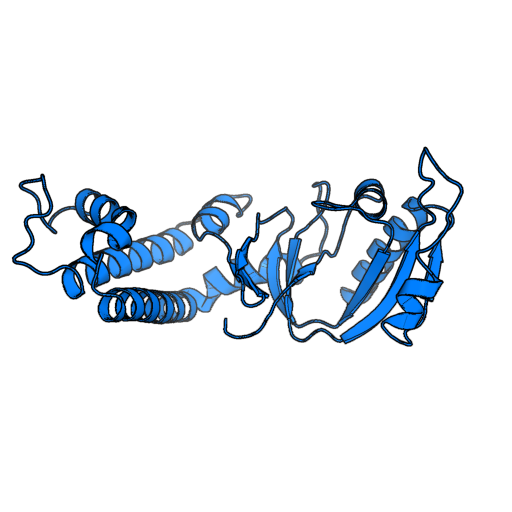A N 1
ATOM 647 C CA . VAL A 1 87 ? -14.972 0.985 23.824 1.00 87.56 87 VAL A CA 1
ATOM 648 C C . VAL A 1 87 ? -16.266 0.900 24.632 1.00 87.56 87 VAL A C 1
ATOM 650 O O . VAL A 1 87 ? -16.423 -0.011 25.438 1.00 87.56 87 VAL A O 1
ATOM 653 N N . LYS A 1 88 ? -17.247 1.768 24.350 1.00 84.69 88 LYS A N 1
ATOM 654 C CA . LYS A 1 88 ? -18.551 1.762 25.040 1.00 84.69 88 LYS A CA 1
ATOM 655 C C . LYS A 1 88 ? -19.340 0.465 24.845 1.00 84.69 88 LYS A C 1
ATOM 657 O O . LYS A 1 88 ? -20.081 0.071 25.741 1.00 84.69 88 LYS A O 1
ATOM 662 N N . LYS A 1 89 ? -19.223 -0.170 23.677 1.00 88.94 89 LYS A N 1
ATOM 663 C CA . LYS A 1 89 ? -19.957 -1.394 23.332 1.00 88.94 89 LYS A CA 1
ATOM 664 C C . LYS A 1 89 ? -19.372 -2.641 23.995 1.00 88.94 89 LYS A C 1
ATOM 666 O O . LYS A 1 89 ? -20.131 -3.513 24.406 1.00 88.94 89 LYS A O 1
ATOM 671 N N . HIS A 1 90 ? -18.045 -2.750 24.047 1.00 88.12 90 HIS A N 1
ATOM 672 C CA . HIS A 1 90 ? -17.362 -4.010 24.366 1.00 88.12 90 HIS A CA 1
ATOM 673 C C . HIS A 1 90 ? -16.709 -4.049 25.746 1.00 88.12 90 HIS A C 1
ATOM 675 O O . HIS A 1 90 ? -16.402 -5.138 26.234 1.00 88.12 90 HIS A O 1
ATOM 681 N N . ILE A 1 91 ? -16.509 -2.900 26.392 1.00 81.94 91 ILE A N 1
ATOM 682 C CA . ILE A 1 91 ? -16.037 -2.849 27.775 1.00 81.94 91 ILE A CA 1
ATOM 683 C C . ILE A 1 91 ? -17.226 -3.039 28.730 1.00 81.94 91 ILE A C 1
ATOM 685 O O . ILE A 1 91 ? -18.190 -2.272 28.663 1.00 81.94 91 ILE A O 1
ATOM 689 N N . PRO A 1 92 ? -17.182 -4.045 29.627 1.00 66.94 92 PRO A N 1
ATOM 690 C CA . PRO A 1 92 ? -18.219 -4.249 30.635 1.00 66.94 92 PRO A CA 1
ATOM 691 C C . PRO A 1 92 ? -18.341 -3.032 31.561 1.00 66.94 92 PRO A C 1
ATOM 693 O O . PRO A 1 92 ? -17.331 -2.499 32.015 1.00 66.94 92 PRO A O 1
ATOM 696 N N . LYS A 1 93 ? -19.574 -2.598 31.850 1.00 63.97 93 LYS A N 1
ATOM 697 C CA . LYS A 1 93 ? -19.860 -1.419 32.698 1.00 63.97 93 LYS A CA 1
ATOM 698 C C . LYS A 1 93 ? -19.448 -1.607 34.165 1.00 63.97 93 LYS A C 1
ATOM 700 O O . LYS A 1 93 ? -19.347 -0.634 34.899 1.00 63.97 93 LYS A O 1
ATOM 705 N N . ASP A 1 94 ? -19.270 -2.857 34.569 1.00 56.47 94 ASP A N 1
ATOM 706 C CA . ASP A 1 94 ? -19.004 -3.361 35.915 1.00 56.47 94 ASP A CA 1
ATOM 707 C C . ASP A 1 94 ? -17.521 -3.656 36.176 1.00 56.47 94 ASP A C 1
ATOM 709 O O . ASP A 1 94 ? -17.119 -3.820 37.326 1.00 56.47 94 ASP A O 1
ATOM 713 N N . LYS A 1 95 ? -16.677 -3.692 35.135 1.00 50.91 95 LYS A N 1
ATOM 714 C CA . LYS A 1 95 ? -15.229 -3.733 35.339 1.00 50.91 95 LYS A CA 1
ATOM 715 C C . LYS A 1 95 ? -14.773 -2.337 35.741 1.00 50.91 95 LYS A C 1
ATOM 717 O O . LYS A 1 95 ? -14.757 -1.439 34.901 1.00 50.91 95 LYS A O 1
ATOM 722 N N . GLU A 1 96 ? -14.360 -2.182 37.000 1.00 44.34 96 GLU A N 1
ATOM 723 C CA . GLU A 1 96 ? -13.496 -1.078 37.422 1.00 44.34 96 GLU A CA 1
ATOM 724 C C . GLU A 1 96 ? -12.265 -1.066 36.512 1.00 44.34 96 GLU A C 1
ATOM 726 O O . GLU A 1 96 ? -11.269 -1.762 36.720 1.00 44.34 96 GLU A O 1
ATOM 731 N N . ILE A 1 97 ? -12.337 -0.281 35.444 1.00 49.41 97 ILE A N 1
ATOM 732 C CA . ILE A 1 97 ? -11.141 0.208 34.792 1.00 49.41 97 ILE A CA 1
ATOM 733 C C . ILE A 1 97 ? -10.500 1.098 35.839 1.00 49.41 97 ILE A C 1
ATOM 735 O O . ILE A 1 97 ? -11.034 2.156 36.175 1.00 49.41 97 ILE A O 1
ATOM 739 N N . GLN A 1 98 ? -9.406 0.609 36.418 1.00 41.94 98 GLN A N 1
ATOM 740 C CA . GLN A 1 98 ? -8.625 1.371 37.371 1.00 41.94 98 GLN A CA 1
ATOM 741 C C . GLN A 1 98 ? -8.332 2.751 36.771 1.00 41.94 98 GLN A C 1
ATOM 743 O O . GLN A 1 98 ? -7.558 2.878 35.829 1.00 41.94 98 GLN A O 1
ATOM 748 N N . GLN A 1 99 ? -8.983 3.747 37.377 1.00 44.94 99 GLN A N 1
ATOM 749 C CA . GLN A 1 99 ? -8.697 5.176 37.334 1.00 44.94 99 GLN A CA 1
ATOM 750 C C . GLN A 1 99 ? -9.010 5.905 36.017 1.00 44.94 99 GLN A C 1
ATOM 752 O O . GLN A 1 99 ? -8.172 6.057 35.144 1.00 44.94 99 GLN A O 1
ATOM 757 N N . THR A 1 100 ? -10.209 6.485 35.931 1.00 38.53 100 THR A N 1
ATOM 758 C CA . THR A 1 100 ? -10.423 7.945 36.047 1.00 38.53 100 THR A CA 1
ATOM 759 C C . THR A 1 100 ? -11.927 8.215 36.190 1.00 38.53 100 THR A C 1
ATOM 761 O O . THR A 1 100 ? -12.756 7.564 35.561 1.00 38.53 100 THR A O 1
ATOM 764 N N . LYS A 1 101 ? -12.314 9.195 37.018 1.00 43.28 101 LYS A N 1
ATOM 765 C CA . LYS A 1 101 ? -13.717 9.603 37.272 1.00 43.28 101 LYS A CA 1
ATOM 766 C C . LYS A 1 101 ? -14.495 10.095 36.024 1.00 43.28 101 LYS A C 1
ATOM 768 O O . LYS A 1 101 ? -15.647 10.496 36.154 1.00 43.28 101 LYS A O 1
ATOM 773 N N . HIS A 1 102 ? -13.903 10.047 34.828 1.00 42.72 102 HIS A N 1
ATOM 774 C CA . HIS A 1 102 ? -14.427 10.605 33.573 1.00 42.72 102 HIS A CA 1
ATOM 775 C C . HIS A 1 102 ? -14.665 9.522 32.511 1.00 42.72 102 HIS A C 1
ATOM 777 O O . HIS A 1 102 ? -14.320 9.657 31.337 1.00 42.72 102 HIS A O 1
ATOM 783 N N . PHE A 1 103 ? -15.287 8.423 32.931 1.00 42.00 103 PHE A N 1
ATOM 784 C CA . PHE A 1 103 ? -15.583 7.291 32.065 1.00 42.00 103 PHE A CA 1
ATOM 785 C C . PHE A 1 103 ? -16.500 7.696 30.896 1.00 42.00 103 PHE A C 1
ATOM 787 O O . PHE A 1 103 ? -17.655 8.077 31.088 1.00 42.00 103 PHE A O 1
ATOM 794 N N . GLY A 1 104 ? -15.979 7.631 29.668 1.00 47.31 104 GLY A N 1
ATOM 795 C CA . GLY A 1 104 ? -16.760 7.750 28.431 1.00 47.31 104 GLY A CA 1
ATOM 796 C C . GLY A 1 104 ? -17.352 9.128 28.110 1.00 47.31 104 GLY A C 1
ATOM 797 O O . GLY A 1 104 ? -18.172 9.207 27.181 1.00 47.31 104 GLY A O 1
ATOM 798 N N . LYS A 1 105 ? -16.957 10.180 28.842 1.00 44.28 105 LYS A N 1
ATOM 799 C CA . LYS A 1 105 ? -17.342 11.572 28.554 1.00 44.28 105 LYS A CA 1
ATOM 800 C C . LYS A 1 105 ? -16.317 12.302 27.683 1.00 44.28 105 LYS A C 1
ATOM 802 O O . LYS A 1 105 ? -16.737 13.030 26.790 1.00 44.28 105 LYS A O 1
ATOM 807 N N . ASP A 1 106 ? -15.030 11.989 27.837 1.00 52.72 106 ASP A N 1
ATOM 808 C CA . ASP A 1 106 ? -13.947 12.666 27.116 1.00 52.72 106 ASP A CA 1
ATOM 809 C C . ASP A 1 106 ? -13.201 11.702 26.184 1.00 52.72 106 ASP A C 1
ATOM 811 O O . ASP A 1 106 ? -12.986 10.533 26.515 1.00 52.72 106 ASP A O 1
ATOM 815 N N . ALA A 1 107 ? -12.803 12.186 25.003 1.00 53.59 107 ALA A N 1
ATOM 816 C CA . ALA A 1 107 ? -12.110 11.380 23.995 1.00 53.59 107 ALA A CA 1
ATOM 817 C C . ALA A 1 107 ? -10.810 10.756 24.540 1.00 53.59 107 ALA A C 1
ATOM 819 O O . ALA A 1 107 ? -10.540 9.593 24.251 1.00 53.59 107 ALA A O 1
ATOM 820 N N . GLY A 1 108 ? -10.062 11.481 25.386 1.00 57.97 108 GLY A N 1
ATOM 821 C CA . GLY A 1 108 ? -8.797 11.015 25.972 1.00 57.97 108 GLY A CA 1
ATOM 822 C C . GLY A 1 108 ? -8.927 9.696 26.739 1.00 57.97 108 GLY A C 1
ATOM 823 O O . GLY A 1 108 ? -8.225 8.738 26.434 1.00 57.97 108 GLY A O 1
ATOM 824 N N . ALA A 1 109 ? -9.926 9.584 27.622 1.00 68.75 109 ALA A N 1
ATOM 825 C CA . ALA A 1 109 ? -10.157 8.361 28.393 1.00 68.75 109 ALA A CA 1
ATOM 826 C C . ALA A 1 109 ? -10.519 7.153 27.505 1.00 68.75 109 ALA A C 1
ATOM 828 O O . ALA A 1 109 ? -10.210 6.012 27.840 1.00 68.75 109 ALA A O 1
ATOM 829 N N . ALA A 1 110 ? -11.174 7.375 26.360 1.00 73.56 110 ALA A N 1
ATOM 830 C CA . ALA A 1 110 ? -11.506 6.291 25.439 1.00 73.56 110 ALA A CA 1
ATOM 831 C C . ALA A 1 110 ? -10.272 5.754 24.700 1.00 73.56 110 ALA A C 1
ATOM 833 O O . ALA A 1 110 ? -10.197 4.549 24.464 1.00 73.56 110 ALA A O 1
ATOM 834 N N . PHE A 1 111 ? -9.305 6.609 24.359 1.00 78.88 111 PHE A N 1
ATOM 835 C CA . PHE A 1 111 ? -8.068 6.178 23.703 1.00 78.88 111 PHE A CA 1
ATOM 836 C C . PHE A 1 111 ? -7.138 5.409 24.651 1.00 78.88 111 PHE A C 1
ATOM 838 O O . PHE A 1 111 ? -6.553 4.409 24.234 1.00 78.88 111 PHE A O 1
ATOM 845 N N . ASP A 1 112 ? -7.084 5.782 25.932 1.00 80.12 112 ASP A N 1
ATOM 846 C CA . ASP A 1 112 ? -6.343 5.027 26.955 1.00 80.12 112 ASP A CA 1
ATOM 847 C C . ASP A 1 112 ? -6.919 3.621 27.166 1.00 80.12 112 ASP A C 1
ATOM 849 O O . ASP A 1 112 ? -6.193 2.634 27.308 1.00 80.12 112 ASP A O 1
ATOM 853 N N . VAL A 1 113 ? -8.248 3.504 27.144 1.00 82.94 113 VAL A N 1
ATOM 854 C CA . VAL A 1 113 ? -8.919 2.201 27.215 1.00 82.94 113 VAL A CA 1
ATOM 855 C C . VAL A 1 113 ? -8.720 1.417 25.922 1.00 82.94 113 VAL A C 1
ATOM 857 O O . VAL A 1 113 ? -8.471 0.213 25.975 1.00 82.94 113 VAL A O 1
ATOM 860 N N . TRP A 1 114 ? -8.787 2.086 24.766 1.00 87.25 114 TRP A N 1
ATOM 861 C CA . TRP A 1 114 ? -8.551 1.477 23.458 1.00 87.25 114 TRP A CA 1
ATOM 862 C C . TRP A 1 114 ? -7.162 0.830 23.374 1.00 87.25 114 TRP A C 1
ATOM 864 O O . TRP A 1 114 ? -7.049 -0.348 23.025 1.00 87.25 114 TRP A O 1
ATOM 874 N N . SER A 1 115 ? -6.115 1.560 23.772 1.00 85.31 115 SER A N 1
ATOM 875 C CA . SER A 1 115 ? -4.736 1.055 23.783 1.00 85.31 115 SER A CA 1
ATOM 876 C C . SER A 1 115 ? -4.562 -0.152 24.717 1.00 85.31 115 SER A C 1
ATOM 878 O O . SER A 1 115 ? -3.765 -1.050 24.444 1.00 85.31 115 SER A O 1
ATOM 880 N N . ASN A 1 116 ? -5.386 -0.245 25.767 1.00 85.88 116 ASN A N 1
ATOM 881 C CA . ASN A 1 116 ? -5.385 -1.337 26.738 1.00 85.88 116 ASN A CA 1
ATOM 882 C C . ASN A 1 116 ? -6.490 -2.394 26.518 1.00 85.88 116 ASN A C 1
ATOM 884 O O . ASN A 1 116 ? -6.669 -3.276 27.366 1.00 85.88 116 ASN A O 1
ATOM 888 N N . MET A 1 117 ? -7.207 -2.392 25.384 1.00 85.69 117 MET A N 1
ATOM 889 C CA . MET A 1 117 ? -8.358 -3.289 25.142 1.00 85.69 117 MET A CA 1
ATOM 890 C C . MET A 1 117 ? -8.027 -4.765 25.357 1.00 85.69 117 MET A C 1
ATOM 892 O O . MET A 1 117 ? -8.785 -5.495 26.001 1.00 85.69 117 MET A O 1
ATOM 896 N N . LYS A 1 118 ? -6.864 -5.214 24.871 1.00 86.69 118 LYS A N 1
ATOM 897 C CA . LYS A 1 118 ? -6.404 -6.600 25.045 1.00 86.69 118 LYS A CA 1
ATOM 898 C C . LYS A 1 118 ? -6.266 -6.978 26.522 1.00 86.69 118 LYS A C 1
ATOM 900 O O . LYS A 1 118 ? -6.568 -8.110 26.894 1.00 86.69 118 LYS A O 1
ATOM 905 N N . ARG A 1 119 ? -5.824 -6.042 27.368 1.00 86.12 119 ARG A N 1
ATOM 906 C CA . ARG A 1 119 ? -5.691 -6.246 28.816 1.00 86.12 119 ARG A CA 1
ATOM 907 C C . ARG A 1 119 ? -7.061 -6.292 29.487 1.00 86.12 119 ARG A C 1
ATOM 909 O O . ARG A 1 119 ? -7.306 -7.196 30.282 1.00 86.12 119 ARG A O 1
ATOM 916 N N . HIS A 1 120 ? -7.968 -5.383 29.132 1.00 82.69 120 HIS A N 1
ATOM 917 C CA . HIS A 1 120 ? -9.324 -5.347 29.693 1.00 82.69 120 HIS A CA 1
ATOM 918 C C . HIS A 1 120 ? -10.160 -6.588 29.340 1.00 82.69 120 HIS A C 1
ATOM 920 O O . HIS A 1 120 ? -10.973 -7.047 30.150 1.00 82.69 120 HIS A O 1
ATOM 926 N N . LEU A 1 121 ? -9.925 -7.165 28.159 1.00 85.06 121 LEU A N 1
ATOM 927 C CA . LEU A 1 121 ? -10.602 -8.363 27.652 1.00 85.06 121 LEU A CA 1
ATOM 928 C C . LEU A 1 121 ? -9.786 -9.651 27.843 1.00 85.06 121 LEU A C 1
ATOM 930 O O . LEU A 1 121 ? -10.109 -10.684 27.256 1.00 85.06 121 LEU A O 1
ATOM 934 N N . LYS A 1 122 ? -8.732 -9.621 28.671 1.00 83.81 122 LYS A N 1
ATOM 935 C CA . LYS A 1 122 ? -7.924 -10.809 28.964 1.00 83.81 122 LYS A CA 1
ATOM 936 C C . LYS A 1 122 ? -8.814 -11.928 29.519 1.00 83.81 122 LYS A C 1
ATOM 938 O O . LYS A 1 122 ? -9.600 -11.702 30.435 1.00 83.81 122 LYS A O 1
ATOM 943 N N . GLY A 1 123 ? -8.669 -13.128 28.956 1.00 82.56 123 GLY A N 1
ATOM 944 C CA . GLY A 1 123 ? -9.479 -14.301 29.302 1.00 82.56 123 GLY A CA 1
ATOM 945 C C . GLY A 1 123 ? -10.784 -14.439 28.509 1.00 82.56 123 GLY A C 1
ATOM 946 O O . GLY A 1 123 ? -11.386 -15.503 28.551 1.00 82.56 123 GLY A O 1
ATOM 947 N N . ASP A 1 124 ? -11.187 -13.426 27.732 1.00 85.75 124 ASP A N 1
ATOM 948 C CA . ASP A 1 124 ? -12.400 -13.445 26.904 1.00 85.75 124 ASP A CA 1
ATOM 949 C C . ASP A 1 124 ? -12.036 -13.303 25.413 1.00 85.75 124 ASP A C 1
ATOM 951 O O . ASP A 1 124 ? -12.169 -12.249 24.781 1.00 85.75 124 ASP A O 1
ATOM 955 N N . GLY A 1 125 ? -11.504 -14.392 24.844 1.00 87.25 125 GLY A N 1
ATOM 956 C CA . GLY A 1 125 ? -11.049 -14.425 23.450 1.00 87.25 125 GLY A CA 1
ATOM 957 C C . GLY A 1 125 ? -12.170 -14.169 22.436 1.00 87.25 125 GLY A C 1
ATOM 958 O O . GLY A 1 125 ? -11.919 -13.614 21.363 1.00 87.25 125 GLY A O 1
ATOM 959 N N . GLN A 1 126 ? -13.414 -14.512 22.786 1.00 89.94 126 GLN A N 1
ATOM 960 C CA . GLN A 1 126 ? -14.577 -14.252 21.945 1.00 89.94 126 GLN A CA 1
ATOM 961 C C . GLN A 1 126 ? -14.856 -12.750 21.842 1.00 89.94 126 GLN A C 1
ATOM 963 O O . GLN A 1 126 ? -14.976 -12.242 20.724 1.00 89.94 126 GLN A O 1
ATOM 968 N N . LYS A 1 127 ? -14.895 -12.015 22.964 1.00 89.06 127 LYS A N 1
ATOM 969 C CA . LYS A 1 127 ? -15.069 -10.553 22.925 1.00 89.06 127 LYS A CA 1
ATOM 970 C C . LYS A 1 127 ? -13.928 -9.855 22.208 1.0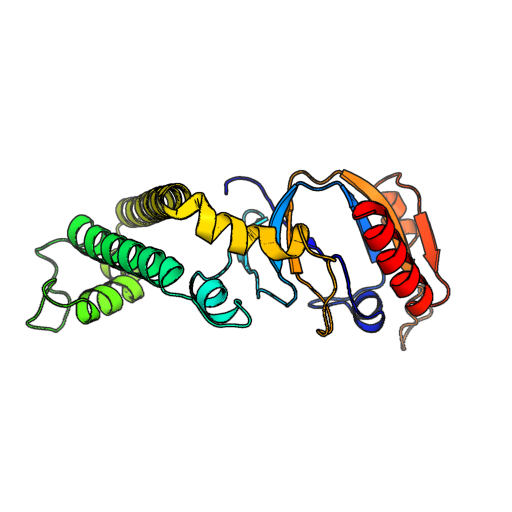0 89.06 127 LYS A C 1
ATOM 972 O O . LYS A 1 127 ? -14.186 -8.957 21.413 1.00 89.06 127 LYS A O 1
ATOM 977 N N . LEU A 1 128 ? -12.685 -10.291 22.417 1.00 89.62 128 LEU A N 1
ATOM 978 C CA . LEU A 1 128 ? -11.547 -9.711 21.701 1.00 89.62 128 LEU A CA 1
ATOM 979 C C . LEU A 1 128 ? -11.704 -9.863 20.179 1.00 89.62 128 LEU A C 1
ATOM 981 O O . LEU A 1 128 ? -11.529 -8.896 19.439 1.00 89.62 128 LEU A O 1
ATOM 985 N N . ARG A 1 129 ? -12.107 -11.049 19.704 1.00 89.50 129 ARG A N 1
ATOM 986 C CA . ARG A 1 129 ? -12.391 -11.280 18.280 1.00 89.50 129 ARG A CA 1
ATOM 987 C C . ARG A 1 129 ? -13.537 -10.400 17.768 1.00 89.50 129 ARG A C 1
ATOM 989 O O . ARG A 1 129 ? -13.452 -9.905 16.646 1.00 89.50 129 ARG A O 1
ATOM 996 N N . LEU A 1 130 ? -14.590 -10.201 18.563 1.00 93.38 130 LEU A N 1
ATOM 997 C CA . LEU A 1 130 ? -15.719 -9.336 18.200 1.00 93.38 130 LEU A CA 1
ATOM 998 C C . LEU A 1 130 ? -15.312 -7.861 18.089 1.00 93.38 130 LEU A C 1
ATOM 1000 O O . LEU A 1 130 ? -15.705 -7.212 17.125 1.00 93.38 130 LEU A O 1
ATOM 1004 N N . VAL A 1 131 ? -14.486 -7.351 19.008 1.00 92.88 131 VAL A N 1
ATOM 1005 C CA . VAL A 1 131 ? -13.929 -5.988 18.926 1.00 92.88 131 VAL A CA 1
ATOM 1006 C C . VAL A 1 131 ? -13.131 -5.805 17.641 1.00 92.88 131 VAL A C 1
ATOM 1008 O O . VAL A 1 131 ? -13.355 -4.836 16.921 1.00 92.88 131 VAL A O 1
ATOM 1011 N N . ILE A 1 132 ? -12.229 -6.744 17.335 1.00 90.06 132 ILE A N 1
ATOM 1012 C CA . ILE A 1 132 ? -11.399 -6.700 16.124 1.00 90.06 132 ILE A CA 1
ATOM 1013 C C . ILE A 1 132 ? -12.282 -6.699 14.871 1.00 90.06 132 ILE A C 1
ATOM 1015 O O . ILE A 1 132 ? -12.068 -5.899 13.961 1.00 90.06 132 ILE A O 1
ATOM 1019 N N . LYS A 1 133 ? -13.300 -7.567 14.831 1.00 91.00 133 LYS A N 1
ATOM 1020 C CA . LYS A 1 133 ? -14.260 -7.620 13.724 1.00 91.00 133 LYS A CA 1
ATOM 1021 C C . LYS A 1 133 ? -14.997 -6.288 13.559 1.00 91.00 133 LYS A C 1
ATOM 1023 O O . LYS A 1 133 ? -15.000 -5.730 12.468 1.00 91.00 133 LYS A O 1
ATOM 1028 N N . ASP A 1 134 ? -15.604 -5.779 14.629 1.00 94.50 134 ASP A N 1
ATOM 1029 C CA . ASP A 1 134 ? -16.391 -4.545 14.582 1.00 94.50 134 ASP A CA 1
ATOM 1030 C C . ASP A 1 134 ? -15.530 -3.322 14.224 1.00 94.50 134 ASP A C 1
ATOM 1032 O O . ASP A 1 134 ? -16.011 -2.411 13.549 1.00 94.50 134 ASP A O 1
ATOM 1036 N N . TYR A 1 135 ? -14.258 -3.308 14.639 1.00 93.12 135 TYR A N 1
ATOM 1037 C CA . TYR A 1 135 ? -13.290 -2.294 14.228 1.00 93.12 135 TYR A CA 1
ATOM 1038 C C . TYR A 1 135 ? -13.077 -2.300 12.717 1.00 93.12 135 TYR A C 1
ATOM 1040 O O . TYR A 1 135 ? -13.277 -1.268 12.080 1.00 93.12 135 TYR A O 1
ATOM 1048 N N . PHE A 1 136 ? -12.747 -3.450 12.124 1.00 88.94 136 PHE A N 1
ATOM 1049 C CA . PHE A 1 136 ? -12.523 -3.527 10.680 1.00 88.94 136 PHE A CA 1
ATOM 1050 C C . PHE A 1 136 ? -13.785 -3.222 9.868 1.00 88.94 136 PHE A C 1
ATOM 1052 O O . PHE A 1 136 ? -13.705 -2.466 8.900 1.00 88.94 136 PHE A O 1
ATOM 1059 N N . ASP A 1 137 ? -14.951 -3.713 10.295 1.00 92.94 137 ASP A N 1
ATOM 1060 C CA . ASP A 1 137 ? -16.231 -3.385 9.654 1.00 92.94 137 ASP A CA 1
ATOM 1061 C C . ASP A 1 137 ? -16.527 -1.874 9.728 1.00 92.94 137 ASP A C 1
ATOM 1063 O O . ASP A 1 137 ? -17.055 -1.275 8.787 1.00 92.94 137 ASP A O 1
ATOM 1067 N N . GLY A 1 138 ? -16.201 -1.240 10.858 1.00 95.25 138 GLY A N 1
ATOM 1068 C CA . GLY A 1 138 ? -16.335 0.200 11.054 1.00 95.25 138 GLY A CA 1
ATOM 1069 C C . GLY A 1 138 ? -15.391 1.003 10.160 1.00 95.25 138 GLY A C 1
ATOM 1070 O O . GLY A 1 138 ? -15.835 1.928 9.480 1.00 95.25 138 GLY A O 1
ATOM 1071 N N . VAL A 1 139 ? -14.112 0.623 10.111 1.00 92.06 139 VAL A N 1
ATOM 1072 C CA . VAL A 1 139 ? -13.102 1.250 9.246 1.00 92.06 139 VAL A CA 1
ATOM 1073 C C . VAL A 1 139 ? -13.508 1.134 7.777 1.00 92.06 139 VAL A C 1
ATOM 1075 O O . VAL A 1 139 ? -13.472 2.130 7.059 1.00 92.06 139 VAL A O 1
ATOM 1078 N N . GLU A 1 140 ? -13.987 -0.029 7.329 1.00 91.56 140 GLU A N 1
ATOM 1079 C CA . GLU A 1 140 ? -14.462 -0.212 5.953 1.00 91.56 140 GLU A CA 1
ATOM 1080 C C . GLU A 1 140 ? -15.613 0.747 5.610 1.00 91.56 140 GLU A C 1
ATOM 1082 O O . GLU A 1 140 ? -15.618 1.370 4.544 1.00 91.56 140 GLU A O 1
ATOM 1087 N N . LYS A 1 141 ? -16.577 0.918 6.524 1.00 96.06 141 LYS A N 1
ATOM 1088 C CA . LYS A 1 141 ? -17.677 1.881 6.348 1.00 96.06 141 LYS A CA 1
ATOM 1089 C C . LYS A 1 141 ? -17.166 3.316 6.244 1.00 96.06 141 LYS A C 1
ATOM 1091 O O . LYS A 1 141 ? -17.660 4.066 5.403 1.00 96.06 141 LYS A O 1
ATOM 1096 N N . ILE A 1 142 ? -16.184 3.696 7.060 1.00 95.00 142 ILE A N 1
ATOM 1097 C CA . ILE A 1 142 ? -15.581 5.036 7.042 1.00 95.00 142 ILE A CA 1
ATOM 1098 C C . ILE A 1 142 ? -14.833 5.270 5.727 1.00 95.00 142 ILE A C 1
ATOM 1100 O O . ILE A 1 142 ? -15.054 6.294 5.081 1.00 95.00 142 ILE A O 1
ATOM 1104 N N . ILE A 1 143 ? -14.025 4.307 5.275 1.00 92.00 143 ILE A N 1
ATOM 1105 C CA . ILE A 1 143 ? -13.318 4.391 3.990 1.00 92.00 143 ILE A CA 1
ATOM 1106 C C . ILE A 1 143 ? -14.317 4.560 2.842 1.00 92.00 143 ILE A C 1
ATOM 1108 O O . ILE A 1 143 ? -14.155 5.450 2.010 1.00 92.00 143 ILE A O 1
ATOM 1112 N N . LYS A 1 144 ? -15.396 3.766 2.820 1.00 95.12 144 LYS A N 1
ATOM 1113 C CA . LYS A 1 144 ? -16.463 3.879 1.811 1.00 95.12 144 LYS A CA 1
ATOM 1114 C C . LYS A 1 144 ? -17.172 5.235 1.857 1.00 95.12 144 LYS A C 1
ATOM 1116 O O . LYS A 1 144 ? -17.432 5.823 0.807 1.00 95.12 144 LYS A O 1
ATOM 1121 N N . LYS A 1 145 ? -17.463 5.749 3.056 1.00 96.75 145 LYS A N 1
ATOM 1122 C CA . LYS A 1 145 ? -18.069 7.075 3.265 1.00 96.75 145 LYS A CA 1
ATOM 1123 C C . LYS A 1 145 ? -17.176 8.192 2.718 1.00 96.75 145 LYS A C 1
ATOM 1125 O O . LYS A 1 145 ? -17.679 9.111 2.078 1.00 96.75 145 LYS A O 1
ATOM 1130 N N . HIS A 1 146 ? -15.861 8.080 2.902 1.00 93.62 146 HIS A N 1
ATOM 1131 C CA . HIS A 1 146 ? -14.863 9.062 2.462 1.00 93.62 146 HIS A CA 1
ATOM 1132 C C . HIS A 1 146 ? -14.095 8.625 1.210 1.00 93.62 146 HIS A C 1
ATOM 1134 O O . HIS A 1 146 ? -12.951 9.032 1.011 1.00 93.62 146 HIS A O 1
ATOM 1140 N N . LYS A 1 147 ? -14.726 7.830 0.332 1.00 93.25 147 LYS A N 1
ATOM 1141 C CA . LYS A 1 147 ? -14.068 7.163 -0.808 1.00 93.25 147 LYS A CA 1
ATOM 1142 C C . LYS A 1 147 ? -13.259 8.082 -1.719 1.00 93.25 147 LYS A C 1
ATOM 1144 O O . LYS A 1 147 ? -12.281 7.634 -2.296 1.00 93.25 147 LYS A O 1
ATOM 1149 N N . LYS A 1 148 ? -13.661 9.350 -1.864 1.00 91.31 148 LYS A N 1
ATOM 1150 C CA . LYS A 1 148 ? -12.922 10.323 -2.677 1.00 91.31 148 LYS A CA 1
ATOM 1151 C C . LYS A 1 148 ? -11.569 10.628 -2.034 1.00 91.31 148 LYS A C 1
ATOM 1153 O O . LYS A 1 148 ? -10.543 10.375 -2.641 1.00 91.31 148 LYS A O 1
ATOM 1158 N N . VAL A 1 149 ? -11.589 11.077 -0.778 1.00 89.62 149 VAL A N 1
ATOM 1159 C CA . VAL A 1 149 ? -10.380 11.400 -0.005 1.00 89.62 149 VAL A CA 1
ATOM 1160 C C . VAL A 1 149 ? -9.488 10.170 0.127 1.00 89.62 149 VAL A C 1
ATOM 1162 O O . VAL A 1 149 ? -8.308 10.231 -0.189 1.00 89.62 149 VAL A O 1
ATOM 1165 N N . MET A 1 150 ? -10.061 9.033 0.531 1.00 90.12 150 MET A N 1
ATOM 1166 C CA . MET A 1 150 ? -9.292 7.802 0.710 1.00 90.12 150 MET A CA 1
ATOM 1167 C C . MET A 1 150 ? -8.774 7.238 -0.613 1.00 90.12 150 MET A C 1
ATOM 1169 O O . MET A 1 150 ? -7.664 6.734 -0.650 1.00 90.12 150 MET A O 1
ATOM 1173 N N . GLY A 1 151 ? -9.530 7.347 -1.708 1.00 91.31 151 GLY A N 1
ATOM 1174 C CA . GLY A 1 151 ? -9.068 6.933 -3.034 1.00 91.31 151 GLY A CA 1
ATOM 1175 C C . GLY A 1 151 ? -7.946 7.821 -3.573 1.00 91.31 151 GLY A C 1
ATOM 1176 O O . GLY A 1 151 ? -7.020 7.328 -4.214 1.00 91.31 151 GLY A O 1
ATOM 1177 N N . ASP A 1 152 ? -7.983 9.121 -3.281 1.00 89.06 152 ASP A N 1
ATOM 1178 C CA . ASP A 1 152 ? -6.890 10.038 -3.608 1.00 89.06 152 ASP A CA 1
ATOM 1179 C C . ASP A 1 152 ? -5.633 9.738 -2.789 1.00 89.06 152 ASP A C 1
ATOM 1181 O O . ASP A 1 152 ? -4.537 9.764 -3.339 1.00 89.06 152 ASP A O 1
ATOM 1185 N N . ILE A 1 153 ? -5.784 9.349 -1.524 1.00 88.31 153 ILE A N 1
ATOM 1186 C CA . ILE A 1 153 ? -4.670 8.901 -0.680 1.00 88.31 153 ILE A CA 1
ATOM 1187 C C . ILE A 1 153 ? -4.111 7.553 -1.151 1.00 88.31 153 ILE A C 1
ATOM 1189 O O . ILE A 1 153 ? -2.908 7.424 -1.328 1.00 88.31 153 ILE A O 1
ATOM 1193 N N . PHE A 1 154 ? -4.962 6.550 -1.377 1.00 91.38 154 PHE A N 1
ATOM 1194 C CA . PHE A 1 154 ? -4.518 5.192 -1.705 1.00 91.38 154 PHE A CA 1
ATOM 1195 C C . PHE A 1 154 ? -3.983 5.055 -3.126 1.00 91.38 154 PHE A C 1
ATOM 1197 O O . PHE A 1 154 ? -3.109 4.232 -3.361 1.00 91.38 154 PHE A O 1
ATOM 1204 N N . TYR A 1 155 ? -4.510 5.823 -4.078 1.00 92.00 155 TYR A N 1
ATOM 1205 C CA . TYR A 1 155 ? -4.202 5.648 -5.501 1.00 92.00 155 TYR A CA 1
ATOM 1206 C C . TYR A 1 155 ? -3.626 6.902 -6.150 1.00 92.00 155 TYR A C 1
ATOM 1208 O O . TYR A 1 155 ? -3.429 6.920 -7.363 1.00 92.00 155 TYR A O 1
ATOM 1216 N N . GLY A 1 156 ? -3.414 7.980 -5.393 1.00 90.56 156 GLY A N 1
ATOM 1217 C CA . GLY A 1 156 ? -2.890 9.235 -5.931 1.00 90.56 156 GLY A CA 1
ATOM 1218 C C . GLY A 1 156 ? -1.528 9.045 -6.587 1.00 90.56 156 GLY A C 1
ATOM 1219 O O . GLY A 1 156 ? -1.324 9.504 -7.708 1.00 90.56 156 GLY A O 1
ATOM 1220 N N . TYR A 1 157 ? -0.633 8.299 -5.936 1.00 91.94 157 TYR A N 1
ATOM 1221 C CA . TYR A 1 157 ? 0.702 8.055 -6.468 1.00 91.94 157 TYR A CA 1
ATOM 1222 C C . TYR A 1 157 ? 0.695 7.135 -7.698 1.00 91.94 157 TYR A C 1
ATOM 1224 O O . TYR A 1 157 ? 1.266 7.502 -8.723 1.00 91.94 157 TYR A O 1
ATOM 1232 N N . ALA A 1 158 ? -0.037 6.019 -7.670 1.00 93.19 158 ALA A N 1
ATOM 1233 C CA . ALA A 1 158 ? -0.181 5.126 -8.825 1.00 93.19 158 ALA A CA 1
ATOM 1234 C C . ALA A 1 158 ? -0.771 5.819 -10.070 1.00 93.19 158 ALA A C 1
ATOM 1236 O O . ALA A 1 158 ? -0.442 5.445 -11.197 1.00 93.19 158 ALA A O 1
ATOM 1237 N N . ARG A 1 159 ? -1.629 6.833 -9.869 1.00 91.88 159 ARG A N 1
ATOM 1238 C CA . ARG A 1 159 ? -2.211 7.682 -10.928 1.00 91.88 159 ARG A CA 1
ATOM 1239 C C . ARG A 1 159 ? -1.333 8.878 -11.319 1.00 91.88 159 ARG A C 1
ATOM 1241 O O . ARG A 1 159 ? -1.715 9.649 -12.195 1.00 91.88 159 ARG A O 1
ATOM 1248 N N . SER A 1 160 ? -0.205 9.072 -10.644 1.00 90.12 160 SER A N 1
ATOM 1249 C CA . SER A 1 160 ? 0.750 10.141 -10.930 1.00 90.12 160 SER A CA 1
ATOM 1250 C C . SER A 1 160 ? 1.776 9.697 -11.978 1.00 90.12 160 SER A C 1
ATOM 1252 O O . SER A 1 160 ? 1.636 8.655 -12.612 1.00 90.12 160 SER A O 1
ATOM 1254 N N . LYS A 1 161 ? 2.860 10.467 -12.118 1.00 90.25 161 LYS A N 1
ATOM 1255 C CA . LYS A 1 161 ? 4.029 10.070 -12.911 1.00 90.25 161 LYS A CA 1
ATOM 1256 C C . LYS A 1 161 ? 4.829 8.907 -12.298 1.00 90.25 161 LYS A C 1
ATOM 1258 O O . LYS A 1 161 ? 5.787 8.479 -12.928 1.00 90.25 161 LYS A O 1
ATOM 1263 N N . ARG A 1 162 ? 4.463 8.430 -11.096 1.00 92.12 162 ARG A N 1
ATOM 1264 C CA . ARG A 1 162 ? 5.149 7.352 -10.354 1.00 92.12 162 ARG A CA 1
ATOM 1265 C C . ARG A 1 162 ? 6.654 7.631 -10.220 1.00 92.12 162 ARG A C 1
ATOM 1267 O O . ARG A 1 162 ? 7.501 6.800 -10.520 1.00 92.12 162 ARG A O 1
ATOM 1274 N N . GLN A 1 163 ? 6.964 8.874 -9.849 1.00 88.12 163 GLN A N 1
ATOM 1275 C CA . GLN A 1 163 ? 8.321 9.379 -9.643 1.00 88.12 163 GLN A CA 1
ATOM 1276 C C . GLN A 1 163 ? 8.492 9.773 -8.184 1.00 88.12 163 GLN A C 1
ATOM 1278 O O . GLN A 1 163 ? 7.617 10.433 -7.620 1.00 88.12 163 GLN A O 1
ATOM 1283 N N . THR A 1 164 ? 9.595 9.356 -7.576 1.00 89.75 164 THR A N 1
ATOM 1284 C CA . THR A 1 164 ? 9.951 9.713 -6.205 1.00 89.75 164 THR A CA 1
ATOM 1285 C C . THR A 1 164 ? 11.341 10.337 -6.144 1.00 89.75 164 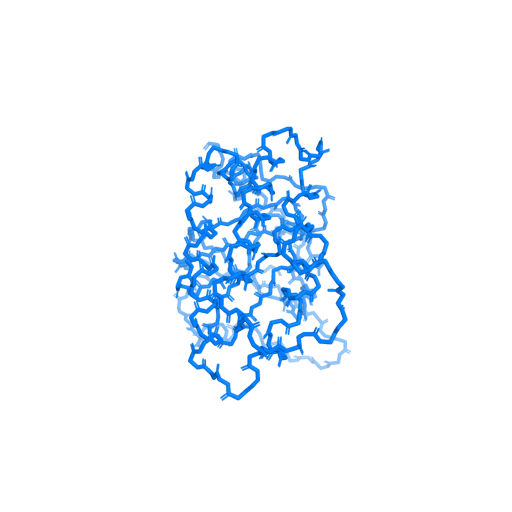THR A C 1
ATOM 1287 O O . THR A 1 164 ? 12.199 10.017 -6.962 1.00 89.75 164 THR A O 1
ATOM 1290 N N . GLU A 1 165 ? 11.524 11.241 -5.183 1.00 88.69 165 GLU A N 1
ATOM 1291 C CA . GLU A 1 165 ? 12.833 11.774 -4.779 1.00 88.69 165 GLU A CA 1
ATOM 1292 C C . GLU A 1 165 ? 13.459 10.926 -3.653 1.00 88.69 165 GLU A C 1
ATOM 1294 O O . GLU A 1 165 ? 14.622 11.112 -3.303 1.00 88.69 165 GLU A O 1
ATOM 1299 N N . GLU A 1 166 ? 12.683 10.006 -3.069 1.00 92.25 166 GLU A N 1
ATOM 1300 C CA . GLU A 1 166 ? 13.147 9.067 -2.053 1.00 92.25 166 GLU A CA 1
ATOM 1301 C C . GLU A 1 166 ? 13.966 7.933 -2.675 1.00 92.25 166 GLU A C 1
ATOM 1303 O O . GLU A 1 166 ? 13.974 7.700 -3.885 1.00 92.25 166 GLU A O 1
ATOM 1308 N N . SER A 1 167 ? 14.645 7.181 -1.811 1.00 94.06 167 SER A N 1
ATOM 1309 C CA . SER A 1 167 ? 15.430 6.016 -2.226 1.00 94.06 167 SER A CA 1
ATOM 1310 C C . SER A 1 167 ? 14.599 4.919 -2.904 1.00 94.06 167 SER A C 1
ATOM 1312 O O . SER A 1 167 ? 15.112 4.201 -3.763 1.00 94.06 167 SER A O 1
ATOM 1314 N N . TRP A 1 168 ? 13.330 4.783 -2.527 1.00 94.75 168 TRP A N 1
ATOM 1315 C CA . TRP A 1 168 ? 12.337 3.959 -3.205 1.00 94.75 168 TRP A CA 1
ATOM 1316 C C . TRP A 1 168 ? 10.933 4.452 -2.863 1.00 94.75 168 TRP A C 1
ATOM 1318 O O . TRP A 1 168 ? 10.720 5.167 -1.881 1.00 94.75 168 TRP A O 1
ATOM 1328 N N . ASP A 1 169 ? 9.976 4.051 -3.688 1.00 95.00 169 ASP A N 1
ATOM 1329 C CA . ASP A 1 169 ? 8.554 4.171 -3.401 1.00 95.00 169 ASP A CA 1
ATOM 1330 C C . ASP A 1 169 ? 7.982 2.825 -2.913 1.00 95.00 169 ASP A C 1
ATOM 1332 O O . ASP A 1 169 ? 8.584 1.773 -3.137 1.00 95.00 169 ASP A O 1
ATOM 1336 N N . GLU A 1 170 ? 6.833 2.835 -2.227 1.00 94.88 170 GLU A N 1
ATOM 1337 C CA . GLU A 1 170 ? 6.196 1.600 -1.751 1.00 94.88 170 GLU A CA 1
ATOM 1338 C C . GLU A 1 170 ? 4.735 1.479 -2.196 1.00 94.88 170 GLU A C 1
ATOM 1340 O O . GLU A 1 170 ? 3.892 2.356 -1.976 1.00 94.88 170 GLU A O 1
ATOM 1345 N N . GLN A 1 171 ? 4.432 0.329 -2.803 1.00 95.44 171 GLN A N 1
ATOM 1346 C CA . GLN A 1 171 ? 3.122 -0.048 -3.312 1.00 95.44 171 GLN A CA 1
ATOM 1347 C C . GLN A 1 171 ? 2.692 -1.364 -2.669 1.00 95.44 171 GLN A C 1
ATOM 1349 O O . GLN A 1 171 ? 3.367 -2.385 -2.795 1.00 95.44 171 GLN A O 1
ATOM 1354 N N . LEU A 1 172 ? 1.530 -1.379 -2.021 1.00 95.69 172 LEU A N 1
ATOM 1355 C CA . LEU A 1 172 ? 0.925 -2.627 -1.566 1.00 95.69 172 LEU A CA 1
ATOM 1356 C C . LEU A 1 172 ? 0.082 -3.200 -2.682 1.00 95.69 172 LEU A C 1
ATOM 1358 O O . LEU A 1 172 ? -0.886 -2.569 -3.109 1.00 95.69 172 LEU A O 1
ATOM 1362 N N . VAL A 1 173 ? 0.414 -4.411 -3.113 1.00 96.25 173 VAL A N 1
ATOM 1363 C CA . VAL A 1 173 ? -0.236 -5.041 -4.263 1.00 96.25 173 VAL A CA 1
ATOM 1364 C C . VAL A 1 173 ? -0.745 -6.443 -3.941 1.00 96.25 173 VAL A C 1
ATOM 1366 O O . VAL A 1 173 ? -0.242 -7.125 -3.042 1.00 96.25 173 VAL A O 1
ATOM 1369 N N . ASN A 1 174 ? -1.772 -6.887 -4.664 1.00 96.19 174 ASN A N 1
ATOM 1370 C CA . ASN A 1 174 ? -2.250 -8.272 -4.652 1.00 96.19 174 ASN A CA 1
ATOM 1371 C C . ASN A 1 174 ? -2.621 -8.749 -6.067 1.00 96.19 174 ASN A C 1
ATOM 1373 O O . ASN A 1 174 ? -2.417 -8.028 -7.033 1.00 96.19 174 ASN A O 1
ATOM 1377 N N . ASN A 1 175 ? -3.157 -9.972 -6.186 1.00 94.88 175 ASN A N 1
ATOM 1378 C CA . ASN A 1 175 ? -3.555 -10.565 -7.475 1.00 94.88 175 ASN A CA 1
ATOM 1379 C C . ASN A 1 175 ? -2.403 -10.541 -8.500 1.00 94.88 175 ASN A C 1
ATOM 1381 O O . ASN A 1 175 ? -2.549 -10.072 -9.622 1.00 94.88 175 ASN A O 1
ATOM 1385 N N . ILE A 1 176 ? -1.243 -11.032 -8.062 1.00 94.44 176 ILE A N 1
ATOM 1386 C CA . ILE A 1 176 ? 0.030 -10.921 -8.774 1.00 94.44 176 ILE A CA 1
ATOM 1387 C C . ILE A 1 176 ? 0.096 -11.918 -9.929 1.00 94.44 176 ILE A C 1
ATOM 1389 O O . ILE A 1 176 ? -0.183 -13.108 -9.756 1.00 94.44 176 ILE A O 1
ATOM 1393 N N . LYS A 1 177 ? 0.566 -11.440 -11.079 1.00 95.62 177 LYS A N 1
ATOM 1394 C CA . LYS A 1 177 ? 0.983 -12.248 -12.220 1.00 95.62 177 LYS A CA 1
ATOM 1395 C C . LYS A 1 177 ? 2.399 -11.846 -12.622 1.00 95.62 177 LYS A C 1
ATOM 1397 O O . LYS A 1 177 ? 2.621 -10.752 -13.131 1.00 95.62 177 LYS A O 1
ATOM 1402 N N . ILE A 1 178 ? 3.351 -12.748 -12.406 1.00 95.38 178 ILE A N 1
ATOM 1403 C CA . ILE A 1 178 ? 4.757 -12.524 -12.756 1.00 95.38 178 ILE A CA 1
ATOM 1404 C C . ILE A 1 178 ? 4.910 -12.510 -14.281 1.00 95.38 178 ILE A C 1
ATOM 1406 O O . ILE A 1 178 ? 4.407 -13.404 -14.968 1.00 95.38 178 ILE A O 1
ATOM 1410 N N . LYS A 1 179 ? 5.606 -11.493 -14.798 1.00 95.56 179 LYS A N 1
ATOM 1411 C CA . LYS A 1 179 ? 5.950 -11.345 -16.218 1.00 95.56 179 LYS A CA 1
ATOM 1412 C C . LYS A 1 179 ? 7.371 -11.792 -16.509 1.00 95.56 179 LYS A C 1
ATOM 1414 O O . LYS A 1 179 ? 7.601 -12.480 -17.501 1.00 95.56 179 LYS A O 1
ATOM 1419 N N . LYS A 1 180 ? 8.315 -11.354 -15.677 1.00 95.62 180 LYS A N 1
ATOM 1420 C CA . LYS A 1 180 ? 9.751 -11.513 -15.900 1.00 95.62 180 LYS A CA 1
ATOM 1421 C C . LYS A 1 180 ? 10.488 -11.420 -14.571 1.00 95.62 180 LYS A C 1
ATOM 1423 O O . LYS A 1 180 ? 10.078 -10.673 -13.685 1.00 95.62 180 LYS A O 1
ATOM 1428 N N . VAL A 1 181 ? 11.571 -12.172 -14.450 1.00 94.25 181 VAL A N 1
ATOM 1429 C CA . VAL A 1 181 ? 12.482 -12.093 -13.310 1.00 94.25 181 VAL A CA 1
ATOM 1430 C C . VAL A 1 181 ? 13.788 -11.471 -13.781 1.00 94.25 181 VAL A C 1
ATOM 1432 O O . VAL A 1 181 ? 14.352 -11.869 -14.799 1.00 94.25 181 VAL A O 1
ATOM 1435 N N . HIS A 1 182 ? 14.249 -10.469 -13.053 1.00 93.38 182 HIS A N 1
ATOM 1436 C CA . HIS A 1 182 ? 15.515 -9.796 -13.268 1.00 93.38 182 HIS A CA 1
ATOM 1437 C C . HIS A 1 182 ? 16.485 -10.220 -12.177 1.00 93.38 182 HIS A C 1
ATOM 1439 O O . HIS A 1 182 ? 16.131 -10.185 -10.999 1.00 93.38 182 HIS A O 1
ATOM 1445 N N . VAL A 1 183 ? 17.690 -10.610 -12.573 1.00 90.25 183 VAL A N 1
ATOM 1446 C CA . VAL A 1 183 ? 18.737 -11.045 -11.649 1.00 90.25 183 VAL A CA 1
ATOM 1447 C C . VAL A 1 183 ? 19.946 -10.135 -11.816 1.00 90.25 183 VAL A C 1
ATOM 1449 O O . VAL A 1 183 ? 20.337 -9.839 -12.947 1.00 90.25 183 VAL A O 1
ATOM 1452 N N . ILE A 1 184 ? 20.487 -9.668 -10.693 1.00 84.81 184 ILE A N 1
ATOM 1453 C CA . ILE A 1 184 ? 21.748 -8.927 -10.633 1.00 84.81 184 ILE A CA 1
ATOM 1454 C C . ILE A 1 184 ? 22.801 -9.869 -10.058 1.00 84.81 184 ILE A C 1
ATOM 1456 O O . ILE A 1 184 ? 22.556 -10.526 -9.044 1.00 84.81 184 ILE A O 1
ATOM 1460 N N . GLU A 1 185 ? 23.977 -9.898 -10.673 1.00 71.25 185 GLU A N 1
ATOM 1461 C CA . GLU A 1 185 ? 25.136 -10.570 -10.097 1.00 71.25 185 GLU A CA 1
ATOM 1462 C C . GLU A 1 185 ? 25.619 -9.783 -8.864 1.00 71.25 185 GLU A C 1
ATOM 1464 O O . GLU A 1 185 ? 26.245 -8.728 -8.976 1.00 71.25 185 GLU A O 1
ATOM 1469 N N . VAL A 1 186 ? 25.288 -10.265 -7.664 1.00 63.88 186 VAL A N 1
ATOM 1470 C CA . VAL A 1 186 ? 25.758 -9.668 -6.407 1.00 63.88 186 VAL A CA 1
ATOM 1471 C C . VAL A 1 186 ? 27.045 -10.377 -6.004 1.00 63.88 186 VAL A C 1
ATOM 1473 O O . VAL A 1 186 ? 27.019 -11.546 -5.634 1.00 63.88 186 VAL A O 1
ATOM 1476 N N . LYS A 1 187 ? 28.181 -9.678 -6.069 1.00 56.91 187 LYS A N 1
ATOM 1477 C CA . LYS A 1 187 ? 29.462 -10.213 -5.587 1.00 56.91 187 LYS A CA 1
ATOM 1478 C C . LYS A 1 187 ? 29.445 -10.240 -4.056 1.00 56.91 187 LYS A C 1
ATOM 1480 O O . LYS A 1 187 ? 29.474 -9.176 -3.435 1.00 56.91 187 LYS A O 1
ATOM 1485 N N . SER A 1 188 ? 29.372 -11.419 -3.437 1.00 51.59 188 SER A N 1
ATOM 1486 C CA . SER A 1 188 ? 29.660 -11.553 -2.005 1.00 51.59 188 SER A CA 1
ATOM 1487 C C . SER A 1 188 ? 31.159 -11.336 -1.765 1.00 51.59 188 SER A C 1
ATOM 1489 O O . SER A 1 188 ? 31.995 -11.592 -2.628 1.00 51.59 188 SER A O 1
ATOM 1491 N N . TYR A 1 189 ? 31.508 -10.808 -0.590 1.00 50.03 189 TYR A N 1
ATOM 1492 C CA . TYR A 1 189 ? 32.907 -10.609 -0.189 1.00 50.03 189 TYR A CA 1
ATOM 1493 C C . TYR A 1 189 ? 33.596 -11.909 0.255 1.00 50.03 189 TYR A C 1
ATOM 1495 O O . TYR A 1 189 ? 34.820 -11.941 0.355 1.00 50.03 189 TYR A O 1
ATOM 1503 N N . GLU A 1 190 ? 32.825 -12.963 0.512 1.00 52.25 190 GLU A N 1
ATOM 1504 C CA . GLU A 1 190 ? 33.299 -14.289 0.893 1.00 52.25 190 GLU A CA 1
ATOM 1505 C C . GLU A 1 190 ? 32.527 -15.314 0.0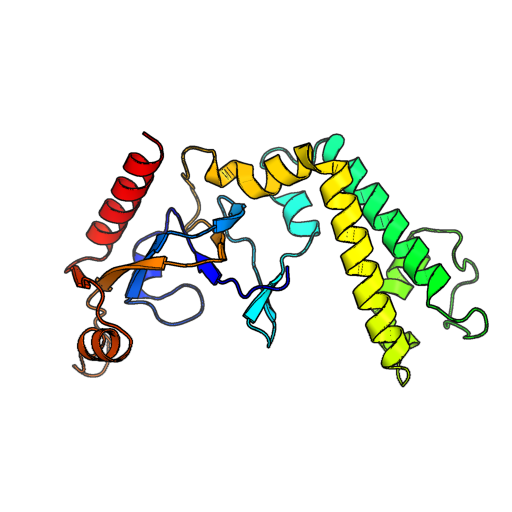43 1.00 52.25 190 GLU A C 1
ATOM 1507 O O . GLU A 1 190 ? 31.296 -15.281 -0.005 1.00 52.25 190 GLU A O 1
ATOM 1512 N N . ASP A 1 191 ? 33.284 -16.165 -0.646 1.00 45.72 191 ASP A N 1
ATOM 1513 C CA . ASP A 1 191 ? 32.891 -17.327 -1.452 1.00 45.72 191 ASP A CA 1
ATOM 1514 C C . ASP A 1 191 ? 32.191 -17.093 -2.808 1.00 45.72 191 ASP A C 1
ATOM 1516 O O . ASP A 1 191 ? 31.112 -16.517 -2.922 1.00 45.72 191 ASP A O 1
ATOM 1520 N N . ASP A 1 192 ? 32.831 -17.646 -3.844 1.00 44.19 192 ASP A N 1
ATOM 1521 C CA . ASP A 1 192 ? 32.515 -17.615 -5.279 1.00 44.19 192 ASP A CA 1
ATOM 1522 C C . ASP A 1 192 ? 31.235 -18.399 -5.676 1.00 44.19 192 ASP A C 1
ATOM 1524 O O . ASP A 1 192 ? 31.110 -18.874 -6.810 1.00 44.19 192 ASP A O 1
ATOM 1528 N N . GLU A 1 193 ? 30.276 -18.585 -4.762 1.00 44.38 193 GLU A N 1
ATOM 1529 C CA . GLU A 1 193 ? 29.039 -19.330 -5.033 1.00 44.38 193 GLU A CA 1
ATOM 1530 C C . GLU A 1 193 ? 27.938 -18.419 -5.594 1.00 44.38 193 GLU A C 1
ATOM 1532 O O . GLU A 1 193 ? 27.036 -17.920 -4.921 1.00 44.38 193 GLU A O 1
ATOM 1537 N N . TYR A 1 194 ? 28.024 -18.231 -6.906 1.00 57.38 194 TYR A N 1
ATOM 1538 C CA . TYR A 1 194 ? 26.996 -17.644 -7.751 1.00 57.38 194 TYR A CA 1
ATOM 1539 C C . TYR A 1 194 ? 25.755 -18.537 -7.830 1.00 57.38 194 TYR A C 1
ATOM 1541 O O . TYR A 1 194 ? 25.652 -19.377 -8.723 1.00 57.38 194 TYR A O 1
ATOM 1549 N N . VAL A 1 195 ? 24.775 -18.363 -6.941 1.00 52.34 195 VAL A N 1
ATOM 1550 C CA . VAL A 1 195 ? 23.531 -19.149 -7.030 1.00 52.34 195 VAL A CA 1
ATOM 1551 C C . VAL A 1 195 ? 22.302 -18.276 -6.806 1.00 52.34 195 VAL A C 1
ATOM 1553 O O . VAL A 1 195 ? 21.703 -18.244 -5.741 1.00 52.34 195 VAL A O 1
ATOM 1556 N N . VAL A 1 196 ? 21.901 -17.547 -7.850 1.00 58.53 196 VAL A N 1
ATOM 1557 C CA . VAL A 1 196 ? 20.548 -16.961 -7.922 1.00 58.53 196 VAL A CA 1
ATOM 1558 C C . VAL A 1 196 ? 19.773 -17.515 -9.124 1.00 58.53 196 VAL A C 1
ATOM 1560 O O . VAL A 1 196 ? 18.567 -17.734 -9.045 1.00 58.53 196 VAL A O 1
ATOM 1563 N N . HIS A 1 197 ? 20.447 -17.814 -10.239 1.00 56.50 197 HIS A N 1
ATOM 1564 C CA . HIS A 1 197 ? 19.785 -18.171 -11.501 1.00 56.50 197 HIS A CA 1
ATOM 1565 C C . HIS A 1 197 ? 19.123 -19.558 -11.486 1.00 56.50 197 HIS A C 1
ATOM 1567 O O . HIS A 1 197 ? 17.979 -19.696 -11.934 1.00 56.50 197 HIS A O 1
ATOM 1573 N N . ASP A 1 198 ? 19.816 -20.580 -10.975 1.00 62.25 198 ASP A N 1
ATOM 1574 C CA . ASP A 1 198 ? 19.292 -21.952 -10.943 1.00 62.25 198 ASP A CA 1
ATOM 1575 C C . ASP A 1 198 ? 18.165 -22.104 -9.913 1.00 62.25 198 ASP A C 1
ATOM 1577 O O . ASP A 1 198 ? 17.139 -22.735 -10.193 1.00 62.25 198 ASP A O 1
ATOM 1581 N N . ASP A 1 199 ? 18.280 -21.405 -8.784 1.00 70.06 199 ASP A N 1
ATOM 1582 C CA . ASP A 1 199 ? 17.243 -21.365 -7.756 1.00 70.06 199 ASP A CA 1
ATOM 1583 C C . ASP A 1 199 ? 15.965 -20.686 -8.260 1.00 70.06 199 ASP A C 1
ATOM 1585 O O . ASP A 1 199 ? 14.867 -21.185 -8.006 1.00 70.06 199 ASP A O 1
ATOM 1589 N N . VAL A 1 200 ? 16.060 -19.611 -9.053 1.00 75.38 200 VAL A N 1
ATOM 1590 C CA . VAL A 1 200 ? 14.876 -18.965 -9.652 1.00 75.38 200 VAL A CA 1
ATOM 1591 C C . VAL A 1 200 ? 14.122 -19.933 -10.572 1.00 75.38 200 VAL A C 1
ATOM 1593 O O . VAL A 1 200 ? 12.893 -20.026 -10.486 1.00 75.38 200 VAL A O 1
ATOM 1596 N N . LYS A 1 201 ? 14.834 -20.698 -11.415 1.00 76.94 201 LYS A N 1
ATOM 1597 C CA . LYS A 1 201 ? 14.216 -21.695 -12.312 1.00 76.94 201 LYS A CA 1
ATOM 1598 C C . LYS A 1 201 ? 13.556 -22.844 -11.551 1.00 76.94 201 LYS A C 1
ATOM 1600 O O . LYS A 1 201 ? 12.586 -23.415 -12.048 1.00 76.94 201 LYS A O 1
ATOM 1605 N N . SER A 1 202 ? 14.039 -23.166 -10.349 1.00 80.25 202 SER A N 1
ATOM 1606 C CA . SER A 1 202 ? 13.420 -24.181 -9.487 1.00 80.25 202 SER A CA 1
ATOM 1607 C C . SER A 1 202 ? 12.031 -23.766 -8.975 1.00 80.25 202 SER A C 1
ATOM 1609 O O . SER A 1 202 ? 11.176 -24.620 -8.737 1.00 80.25 202 SER A O 1
ATOM 1611 N N . VAL A 1 203 ? 11.778 -22.455 -8.851 1.00 79.81 203 VAL A N 1
ATOM 1612 C CA . VAL A 1 203 ? 10.519 -21.895 -8.330 1.00 79.81 203 VAL A CA 1
ATOM 1613 C C . VAL A 1 203 ? 9.496 -21.647 -9.441 1.00 79.81 203 VAL A C 1
ATOM 1615 O O . VAL A 1 203 ? 8.289 -21.750 -9.207 1.00 79.81 203 VAL A O 1
ATOM 1618 N N . GLY A 1 204 ? 9.942 -21.347 -10.662 1.00 84.88 204 GLY A N 1
ATOM 1619 C CA . GLY A 1 204 ? 9.041 -21.218 -11.801 1.00 84.88 204 GLY A CA 1
ATOM 1620 C C . GLY A 1 204 ? 9.728 -20.930 -13.130 1.00 84.88 204 GLY A C 1
ATOM 1621 O O . GLY A 1 204 ? 10.881 -20.518 -13.202 1.00 84.88 204 GLY A O 1
ATOM 1622 N N . ASN A 1 205 ? 8.976 -21.139 -14.211 1.00 89.00 205 ASN A N 1
ATOM 1623 C CA . ASN A 1 205 ? 9.469 -21.021 -15.582 1.00 89.00 205 ASN A CA 1
ATOM 1624 C C . ASN A 1 205 ? 9.106 -19.660 -16.200 1.00 89.00 205 ASN A C 1
ATOM 1626 O O . ASN A 1 205 ? 8.322 -19.582 -17.150 1.00 89.00 205 ASN A O 1
ATOM 1630 N N . TRP A 1 206 ? 9.617 -18.577 -15.612 1.00 91.81 206 TRP A N 1
ATOM 1631 C CA . TRP A 1 206 ? 9.448 -17.219 -16.142 1.00 91.81 206 TRP A CA 1
ATOM 1632 C C . TRP A 1 206 ? 10.638 -16.809 -17.009 1.00 91.81 206 TRP A C 1
ATOM 1634 O O . TRP A 1 206 ? 11.743 -17.305 -16.799 1.00 91.81 206 TRP A O 1
ATOM 1644 N N . PRO A 1 207 ? 10.455 -15.871 -17.957 1.00 93.19 207 PRO A N 1
ATOM 1645 C CA . PRO A 1 207 ? 11.577 -15.234 -18.631 1.00 93.19 207 PRO A CA 1
ATOM 1646 C C . PRO A 1 207 ? 12.532 -14.606 -17.609 1.00 93.19 207 PRO A C 1
ATOM 1648 O O . PRO A 1 207 ? 12.097 -13.818 -16.764 1.00 93.19 207 PRO A O 1
ATOM 1651 N N . ILE A 1 208 ? 13.818 -14.943 -17.708 1.00 91.12 208 ILE A N 1
ATOM 1652 C CA . ILE A 1 208 ? 14.881 -14.401 -16.855 1.00 91.12 208 ILE A CA 1
ATOM 1653 C C . ILE A 1 208 ? 15.717 -13.421 -17.676 1.00 91.12 208 ILE A C 1
ATOM 1655 O O . ILE A 1 208 ? 16.076 -13.709 -18.820 1.00 91.12 208 ILE A O 1
ATOM 1659 N N . LYS A 1 209 ? 16.011 -12.253 -17.102 1.00 92.19 209 LYS A N 1
ATOM 1660 C CA . LYS A 1 209 ? 16.946 -11.272 -17.655 1.00 92.19 209 LYS A CA 1
ATOM 1661 C C . LYS A 1 209 ? 18.045 -10.989 -16.640 1.00 92.19 209 LYS A C 1
ATOM 1663 O O . LYS A 1 209 ? 17.769 -10.559 -15.526 1.00 92.19 209 LYS A O 1
ATOM 1668 N N . GLU A 1 210 ? 19.274 -11.198 -17.072 1.00 89.62 210 GLU A N 1
ATOM 1669 C CA . GLU A 1 210 ? 20.477 -10.966 -16.278 1.00 89.62 210 GLU A CA 1
ATOM 1670 C C . GLU A 1 210 ? 21.025 -9.569 -16.576 1.00 89.62 210 GLU A C 1
ATOM 1672 O O . GLU A 1 210 ? 20.891 -9.070 -17.708 1.00 89.62 210 GLU A O 1
ATOM 1677 N N . TRP A 1 211 ? 21.582 -8.942 -15.543 1.00 90.19 211 TRP A N 1
ATOM 1678 C CA . TRP A 1 211 ? 22.142 -7.597 -15.584 1.00 90.19 211 TRP A CA 1
ATOM 1679 C C . TRP A 1 211 ? 23.543 -7.585 -14.984 1.00 90.19 211 TRP A C 1
ATOM 1681 O O . TRP A 1 211 ? 23.717 -7.958 -13.825 1.00 90.19 211 TRP A O 1
ATOM 1691 N N . ASP A 1 212 ? 24.501 -7.072 -15.755 1.00 86.25 212 ASP A N 1
ATOM 1692 C CA . ASP A 1 212 ? 25.895 -6.909 -15.323 1.00 86.25 212 ASP A CA 1
ATOM 1693 C C . ASP A 1 212 ? 26.052 -5.757 -14.316 1.00 86.25 212 ASP A C 1
ATOM 1695 O O . ASP A 1 212 ? 26.973 -5.742 -13.501 1.00 86.25 212 ASP A O 1
ATOM 1699 N N . ALA A 1 213 ? 25.150 -4.771 -14.373 1.00 87.94 213 ALA A N 1
ATOM 1700 C CA . ALA A 1 213 ? 25.141 -3.620 -13.485 1.00 87.94 213 ALA A CA 1
ATOM 1701 C C . ALA A 1 213 ? 23.717 -3.291 -13.022 1.00 87.94 213 ALA A C 1
ATOM 1703 O O . ALA A 1 213 ? 22.788 -3.154 -13.822 1.00 87.94 213 ALA A O 1
ATOM 1704 N N . SER A 1 214 ? 23.545 -3.094 -11.714 1.00 90.31 214 SER A N 1
ATOM 1705 C CA . SER A 1 214 ? 22.247 -2.749 -11.121 1.00 90.31 214 SER A CA 1
ATOM 1706 C C . SER A 1 214 ? 21.693 -1.414 -11.623 1.00 90.31 214 SER A C 1
ATOM 1708 O O . SER A 1 214 ? 20.476 -1.238 -11.683 1.00 90.31 214 SER A O 1
ATOM 1710 N N . ILE A 1 215 ? 22.564 -0.479 -12.015 1.00 93.62 215 ILE A N 1
ATOM 1711 C CA . ILE A 1 215 ? 22.151 0.818 -12.560 1.00 93.62 215 ILE A CA 1
ATOM 1712 C C . ILE A 1 215 ? 21.391 0.666 -13.883 1.00 93.62 215 ILE A C 1
ATOM 1714 O O . ILE A 1 215 ? 20.439 1.404 -14.129 1.00 93.62 215 ILE A O 1
ATOM 1718 N N . ASP A 1 216 ? 21.741 -0.331 -14.698 1.00 95.25 216 ASP A N 1
ATOM 1719 C CA . ASP A 1 216 ? 21.039 -0.607 -15.952 1.00 95.25 216 ASP A CA 1
ATOM 1720 C C . ASP A 1 216 ? 19.647 -1.191 -15.682 1.00 95.25 216 ASP A C 1
ATOM 1722 O O . ASP A 1 216 ? 18.679 -0.827 -16.355 1.00 95.25 216 ASP A O 1
ATOM 1726 N N . LEU A 1 217 ? 19.510 -2.026 -14.642 1.00 95.31 217 LEU A N 1
ATOM 1727 C CA . LEU A 1 217 ? 18.201 -2.485 -14.175 1.00 95.31 217 LEU A CA 1
ATOM 1728 C C . LEU A 1 217 ? 17.362 -1.320 -13.630 1.00 95.31 217 LEU A C 1
ATOM 1730 O O . LEU A 1 217 ? 16.176 -1.217 -13.947 1.00 95.31 217 LEU A O 1
ATOM 1734 N N . GLU A 1 218 ? 17.952 -0.408 -12.856 1.00 95.31 218 GLU A N 1
ATOM 1735 C CA . GLU A 1 218 ? 17.253 0.795 -12.397 1.00 95.31 218 GLU A CA 1
ATOM 1736 C C . GLU A 1 218 ? 16.733 1.621 -13.586 1.00 95.31 218 GLU A C 1
ATOM 1738 O O . GLU A 1 218 ? 15.553 1.987 -13.614 1.00 95.31 218 GLU A O 1
ATOM 1743 N N . ILE A 1 219 ? 17.565 1.865 -14.603 1.00 96.31 219 ILE A N 1
ATOM 1744 C CA . ILE A 1 219 ? 17.153 2.564 -15.828 1.00 96.31 219 ILE A CA 1
ATOM 1745 C C . ILE A 1 219 ? 15.992 1.824 -16.502 1.00 96.31 219 ILE A C 1
ATOM 1747 O O . ILE A 1 219 ? 14.965 2.442 -16.793 1.00 96.31 219 ILE A O 1
ATOM 1751 N N . TYR A 1 220 ? 16.105 0.505 -16.674 1.00 96.62 220 TYR A N 1
ATOM 1752 C CA . TYR A 1 220 ? 15.060 -0.318 -17.280 1.00 96.62 220 TYR A CA 1
ATOM 1753 C C . TYR A 1 220 ? 13.726 -0.230 -16.530 1.00 96.62 220 TYR A C 1
ATOM 1755 O O . TYR A 1 220 ? 12.683 -0.022 -17.151 1.00 96.62 220 TYR A O 1
ATOM 1763 N N . THR A 1 221 ? 13.726 -0.339 -15.197 1.00 95.00 221 THR A N 1
ATOM 1764 C CA . THR A 1 221 ? 12.479 -0.242 -14.412 1.00 95.00 221 THR A CA 1
ATOM 1765 C C . THR A 1 221 ? 11.798 1.115 -14.612 1.00 95.00 221 THR A C 1
ATOM 1767 O O . THR A 1 221 ? 10.586 1.179 -14.826 1.00 95.00 221 THR A O 1
ATOM 1770 N N . ARG A 1 222 ? 12.577 2.204 -14.674 1.00 93.88 222 ARG A N 1
ATOM 1771 C CA . ARG A 1 222 ? 12.066 3.553 -14.967 1.00 93.88 222 ARG A CA 1
ATOM 1772 C C . ARG A 1 222 ? 11.501 3.668 -16.386 1.00 93.88 222 ARG A C 1
ATOM 1774 O O . ARG A 1 222 ? 10.531 4.398 -16.592 1.00 93.88 222 ARG A O 1
ATOM 1781 N N . GLU A 1 223 ? 12.082 2.984 -17.369 1.00 95.25 223 GLU A N 1
ATOM 1782 C CA . GLU A 1 223 ? 11.551 2.930 -18.737 1.00 95.25 223 GLU A CA 1
ATOM 1783 C C . GLU A 1 223 ? 10.225 2.169 -18.812 1.00 95.25 223 GLU A C 1
ATOM 1785 O O . GLU A 1 223 ? 9.281 2.657 -19.441 1.00 95.25 223 GLU A O 1
ATOM 1790 N N . VAL A 1 224 ? 10.121 1.023 -18.128 1.00 94.50 224 VAL A N 1
ATOM 1791 C CA . VAL A 1 224 ? 8.871 0.255 -18.019 1.00 94.50 224 VAL A CA 1
ATOM 1792 C C . VAL A 1 224 ? 7.768 1.126 -17.423 1.00 94.50 224 VAL A C 1
ATOM 1794 O O . VAL A 1 224 ? 6.703 1.262 -18.023 1.00 94.50 224 VAL A O 1
ATOM 1797 N N . VAL A 1 225 ? 8.043 1.802 -16.304 1.00 93.06 225 VAL A N 1
ATOM 1798 C CA . VAL A 1 225 ? 7.078 2.698 -15.654 1.00 93.06 225 VAL A CA 1
ATOM 1799 C C . VAL A 1 225 ? 6.645 3.838 -16.572 1.00 93.06 225 VAL A C 1
ATOM 1801 O O . VAL A 1 225 ? 5.450 4.104 -16.695 1.00 93.06 225 VAL A O 1
ATOM 1804 N N . LYS A 1 226 ? 7.586 4.500 -17.258 1.00 92.12 226 LYS A N 1
ATOM 1805 C CA . LYS A 1 226 ? 7.257 5.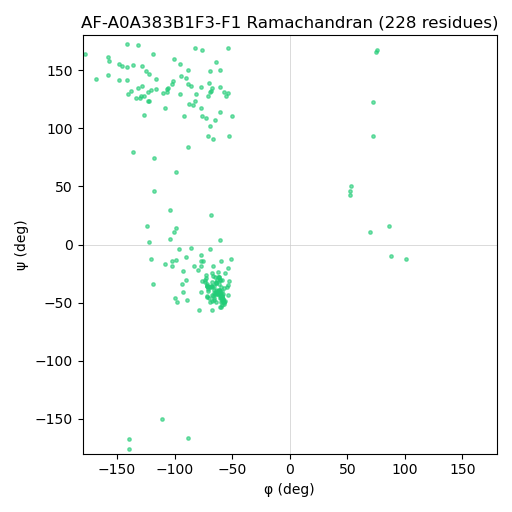569 -18.217 1.00 92.12 226 LYS A CA 1
ATOM 1806 C C . LYS A 1 226 ? 6.353 5.065 -19.341 1.00 92.12 226 LYS A C 1
ATOM 1808 O O . LYS A 1 226 ? 5.435 5.780 -19.732 1.00 92.12 226 LYS A O 1
ATOM 1813 N N . LYS A 1 227 ? 6.597 3.850 -19.839 1.00 93.12 227 LYS A N 1
ATOM 1814 C CA . LYS A 1 227 ? 5.799 3.231 -20.902 1.00 93.12 227 LYS A CA 1
ATOM 1815 C C . LYS A 1 227 ? 4.378 2.888 -20.452 1.00 93.12 227 LYS A C 1
ATOM 1817 O O . LYS A 1 227 ? 3.472 2.956 -21.267 1.00 93.12 227 LYS A O 1
ATOM 1822 N N . GLU A 1 228 ? 4.169 2.532 -19.187 1.00 87.81 228 GLU A N 1
ATOM 1823 C CA . GLU A 1 228 ? 2.830 2.224 -18.660 1.00 87.81 228 GLU A CA 1
ATOM 1824 C C . GLU A 1 228 ? 1.959 3.458 -18.381 1.00 87.81 228 GLU A C 1
ATOM 1826 O O . GLU A 1 228 ? 0.745 3.332 -18.223 1.00 87.81 228 GLU A O 1
ATOM 1831 N N . ILE A 1 229 ? 2.571 4.639 -18.266 1.00 85.00 229 ILE A N 1
ATOM 1832 C CA . ILE A 1 229 ? 1.871 5.911 -18.023 1.00 85.00 229 ILE A CA 1
ATOM 1833 C C . ILE A 1 229 ? 1.537 6.630 -19.345 1.00 85.00 229 ILE A C 1
ATOM 1835 O O . ILE A 1 229 ? 0.647 7.484 -19.356 1.00 85.00 229 ILE A O 1
ATOM 1839 N N . GLY A 1 230 ? 2.269 6.314 -20.421 1.00 56.09 230 GLY A N 1
ATOM 1840 C CA . GLY A 1 230 ? 2.197 6.949 -21.744 1.00 56.09 230 GLY A CA 1
ATOM 1841 C C . GLY A 1 230 ? 1.203 6.326 -22.714 1.00 56.09 230 GLY A C 1
ATOM 1842 O O . GLY A 1 230 ? 0.926 5.113 -22.606 1.00 56.09 230 GLY A O 1
#

Nearest PDB structures (foldseek):
  7sip-assembly1_A  TM=3.986E-01  e=8.080E+00  Drosophila melanogaster
  3q0k-assembly2_D  TM=1.826E-01  e=4.249E+00  Homo sapiens

Solvent-accessible surface area (backbone atoms only — not comparable to full-atom values): 13528 Å² total; per-residue (Å²): 137,88,63,52,43,47,83,44,63,66,44,54,46,31,69,43,48,48,49,25,88,92,53,79,40,24,67,48,77,44,62,50,56,48,78,70,34,24,39,50,38,79,66,80,63,44,72,47,101,82,37,35,63,46,64,63,73,68,53,65,48,65,67,37,97,82,50,59,50,78,72,49,53,53,53,53,51,53,50,50,51,48,53,47,49,48,47,67,71,70,52,65,93,82,60,82,68,85,83,63,101,53,77,81,78,43,72,67,56,37,52,60,48,55,79,39,41,70,67,78,38,60,94,37,68,67,59,50,53,48,52,54,50,52,49,53,57,48,50,52,51,50,46,62,75,40,39,67,64,48,45,47,58,28,42,40,34,73,73,47,90,58,72,57,94,50,68,32,25,30,27,36,29,28,82,72,44,82,64,34,39,35,38,40,81,70,84,61,98,70,72,94,74,86,74,59,69,67,59,49,55,74,77,43,95,60,57,74,44,80,38,97,44,50,62,58,52,35,52,48,43,49,50,53,50,53,58,74,75,101

pLDDT: mean 83.18, std 15.07, range [38.53, 96.75]

Mean predicted aligned error: 8.2 Å

Foldseek 3Di:
DPFAKDKDFLAAALVCQQQPDPHGHFKDFDWDWAFQFWALADQVWDADPVRHTDGDPVSLQVRPPVGDPPLVVVLVVLLLVLLLVLLVVLQDPPDPPDDDPCPSPDSVNSVVCSVCVCVSCPPPVVSVVVSVVSSVVSNVVSCVVSVVSNVCRGCVCVLDLSDHPDNTIITITDPIDTAEMEGEQHDDPDDPDPPDVVVVVVVHDHHYHYDPGSVVVSVVSSVVSNVVND

Radius of gyration: 22.31 Å; Cα contacts (8 Å, |Δi|>4): 289; chains: 1; bounding box: 53×44×59 Å

Organism: NCBI:txid408172